Protein AF-U3TQ97-F1 (afdb_monomer)

Foldseek 3Di:
DDPDPVNVVLVVLVVVLVVVQVVCVVVVHHRDPVSVVVSVVVVVVVCVVPPPPDDDPVNVCVLCCVPDPSVVDDDDDPPDDDDDDDDDDDDDDDDDDDDDDDDDDDDDDDDDDDDDDDDDDDDDPDPPDDDDDPVVLVVLLVVLVVVLVVLVVVVVVVVPDDCVVCVVVVVVSVVSNVVSVVSNVVSVVVPDDDCVVVVVCVVVVVVVVCVVVVHDDD

Solvent-accessible surface area (backbone atoms only — not comparable to full-atom values): 14376 Å² total; per-residue (Å²): 112,79,86,44,73,65,57,55,51,51,53,53,50,45,51,52,52,53,50,51,38,52,50,27,54,73,69,77,41,84,57,62,62,66,63,53,52,52,47,52,50,54,52,49,52,48,52,66,72,53,70,72,86,83,76,51,72,64,62,53,45,70,67,43,55,83,83,42,64,73,90,76,66,81,75,85,70,93,76,79,81,90,83,83,86,76,88,77,91,84,90,80,85,87,81,85,89,84,89,84,88,84,90,85,82,89,85,85,87,92,84,81,86,92,89,88,89,83,86,83,86,89,86,70,91,76,80,79,81,83,90,74,64,68,71,60,56,56,52,51,51,52,54,49,50,53,47,54,53,51,49,52,52,52,49,57,60,52,70,76,51,61,64,85,86,39,48,68,58,54,52,53,50,54,50,50,51,50,54,51,51,53,48,48,53,53,53,54,58,70,69,62,74,65,67,63,70,66,54,69,50,48,72,55,54,52,50,52,51,26,56,76,50,74,46,86,83,131

pLDDT: mean 70.23, std 19.96, range [31.09, 93.62]

Nearest PDB structures (foldseek):
  8c5v-assembly1_A  TM=7.893E-01  e=1.507E-08  Escherichia coli
  6dma-assembly3_F  TM=8.337E-01  e=9.766E+00  synthetic construct

Secondary structure (DSSP, 8-state):
----HHHHHHHHHHHHHHHHHHHHHHTTPPP-HHHHHHHHHHHHHHHHH---TT--HHHHHHHHTTTS-GGG-----S-------------------------------------------------------HHHHHHHHHHHHHHHHHHHHHHHHHTTS-TTT-HHHHHHHHHHHHHHHHHHHHHHHHT---HHHHHTTHHHHHHHHHHHTTPPP-

Radius of gyration: 28.38 Å; Cα contacts (8 Å, |Δi|>4): 48; chains: 1; bounding box: 65×56×73 Å

Mean predicted aligned error: 21.47 Å

Structure (mmCIF, N/CA/C/O backbone):
data_AF-U3TQ97-F1
#
_entry.id   AF-U3TQ97-F1
#
loop_
_atom_site.group_PDB
_atom_site.id
_atom_site.type_symbol
_atom_site.label_atom_id
_atom_site.label_alt_id
_atom_site.label_comp_id
_atom_site.label_asym_id
_atom_site.label_entity_id
_atom_site.label_seq_id
_atom_site.pdbx_PDB_ins_code
_atom_site.Cartn_x
_atom_site.Cartn_y
_atom_site.Cartn_z
_atom_site.occupancy
_atom_site.B_iso_or_equiv
_atom_site.auth_seq_id
_atom_site.auth_comp_id
_atom_site.auth_asym_id
_atom_site.auth_atom_id
_atom_site.pdbx_PDB_model_num
ATOM 1 N N . MET A 1 1 ? -10.454 2.169 42.111 1.00 46.28 1 MET A N 1
ATOM 2 C CA . MET A 1 1 ? -9.245 3.023 42.186 1.00 46.28 1 MET A CA 1
ATOM 3 C C . MET A 1 1 ? -9.513 4.344 41.489 1.00 46.28 1 MET A C 1
ATOM 5 O O . MET A 1 1 ? -10.142 4.358 40.433 1.00 46.28 1 MET A O 1
ATOM 9 N N . GLN A 1 2 ? -9.121 5.466 42.093 1.00 40.28 2 GLN A N 1
ATOM 10 C CA . GLN A 1 2 ? -9.373 6.768 41.494 1.00 40.28 2 GLN A CA 1
ATOM 11 C C . GLN A 1 2 ? -8.322 7.044 40.396 1.00 40.28 2 GLN A C 1
ATOM 13 O O . GLN A 1 2 ? -7.188 7.286 40.762 1.00 40.28 2 GLN A O 1
ATOM 18 N N . LEU A 1 3 ? -8.681 7.038 39.090 1.00 54.44 3 LEU A N 1
ATOM 19 C CA . LEU A 1 3 ? -8.000 7.844 38.046 1.00 54.44 3 LEU A CA 1
ATOM 20 C C . LEU A 1 3 ? -7.582 9.171 38.690 1.00 54.44 3 LEU A C 1
ATOM 22 O O . LEU A 1 3 ? -8.466 9.986 38.987 1.00 54.44 3 LEU A O 1
ATOM 26 N N . SER A 1 4 ? -6.299 9.310 38.992 1.00 70.12 4 SER A N 1
ATOM 27 C CA . SER A 1 4 ? -5.718 10.548 39.476 1.00 70.12 4 SER A CA 1
ATOM 28 C C . SER A 1 4 ? -5.637 11.511 38.300 1.00 70.12 4 SER A C 1
ATOM 30 O O . SER A 1 4 ? -5.563 11.103 37.136 1.00 70.12 4 SER A O 1
ATOM 32 N N . THR A 1 5 ? -5.685 12.804 38.597 1.00 72.94 5 THR A N 1
ATOM 33 C CA . THR A 1 5 ? -5.458 13.866 37.610 1.00 72.94 5 THR A CA 1
ATOM 34 C C . THR A 1 5 ? -4.145 13.635 36.852 1.00 72.94 5 THR A C 1
ATOM 36 O O . THR A 1 5 ? -4.071 13.906 35.659 1.00 72.94 5 THR A O 1
ATOM 39 N N . ASP A 1 6 ? -3.163 13.026 37.515 1.00 73.12 6 ASP A N 1
ATOM 40 C CA . ASP A 1 6 ? -1.852 12.684 36.963 1.00 73.12 6 ASP A CA 1
ATOM 41 C C . ASP A 1 6 ? -1.941 11.658 35.825 1.00 73.12 6 ASP A C 1
ATOM 43 O O . ASP A 1 6 ? -1.310 11.840 34.790 1.00 73.12 6 ASP A O 1
ATOM 47 N N . ILE A 1 7 ? -2.799 10.637 35.952 1.00 75.19 7 ILE A N 1
ATOM 48 C CA . ILE A 1 7 ? -3.021 9.641 34.889 1.00 75.19 7 ILE A CA 1
ATOM 49 C C . ILE A 1 7 ? -3.658 10.298 33.662 1.00 75.19 7 ILE A C 1
ATOM 51 O O . ILE A 1 7 ? -3.259 10.034 32.532 1.00 75.19 7 ILE A O 1
ATOM 55 N N . ILE A 1 8 ? -4.652 11.165 33.874 1.00 77.56 8 ILE A N 1
ATOM 56 C CA . ILE A 1 8 ? -5.347 11.855 32.778 1.00 77.56 8 ILE A CA 1
ATOM 57 C C . ILE A 1 8 ? -4.384 12.793 32.049 1.00 77.56 8 ILE A C 1
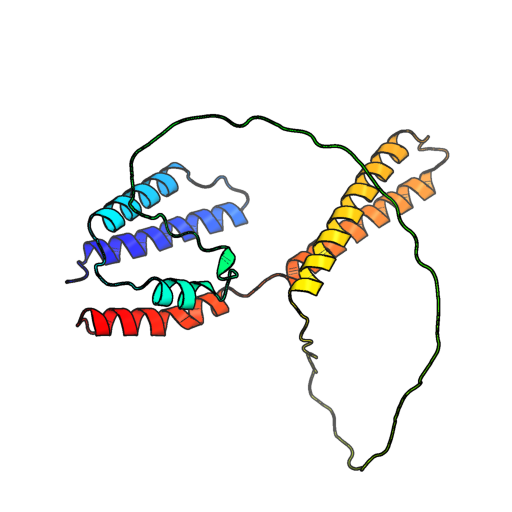ATOM 59 O O . ILE A 1 8 ? -4.347 12.784 30.821 1.00 77.56 8 ILE A O 1
ATOM 63 N N . ASN A 1 9 ? -3.589 13.562 32.795 1.00 78.69 9 ASN A N 1
ATOM 64 C CA . ASN A 1 9 ? -2.582 14.447 32.221 1.00 78.69 9 ASN A CA 1
ATOM 65 C C . ASN A 1 9 ? -1.542 13.657 31.423 1.00 78.69 9 ASN A C 1
ATOM 67 O O . ASN A 1 9 ? -1.273 14.021 30.284 1.00 78.69 9 ASN A O 1
ATOM 71 N N . LEU A 1 10 ? -1.061 12.528 31.953 1.00 83.12 10 LEU A N 1
ATOM 72 C CA . LEU A 1 10 ? -0.095 11.682 31.255 1.00 83.12 10 LEU A CA 1
ATOM 73 C C . LEU A 1 10 ? -0.663 11.089 29.954 1.00 83.12 10 LEU A C 1
ATOM 75 O O . LEU A 1 10 ? 0.031 11.031 28.941 1.00 83.12 10 LEU A O 1
ATOM 79 N N . PHE A 1 11 ? -1.938 10.686 29.933 1.00 81.69 11 PHE A N 1
ATOM 80 C CA . PHE A 1 11 ? -2.594 10.213 28.706 1.00 81.69 11 PHE A CA 1
ATOM 81 C C . PHE A 1 11 ? -2.791 11.323 27.668 1.00 81.69 11 PHE A C 1
ATOM 83 O O . PHE A 1 11 ? -2.638 11.077 26.470 1.00 81.69 11 PHE A O 1
ATOM 90 N N . LEU A 1 12 ? -3.141 12.536 28.104 1.00 83.88 12 LEU A N 1
ATOM 91 C CA . LEU A 1 12 ? -3.282 13.682 27.205 1.00 83.88 12 LEU A CA 1
ATOM 92 C C . LEU A 1 12 ? -1.930 14.090 26.615 1.00 83.88 12 LEU A C 1
ATOM 94 O O . LEU A 1 12 ? -1.841 14.278 25.405 1.00 83.88 12 LEU A O 1
ATOM 98 N N . GLU A 1 13 ? -0.888 14.109 27.441 1.00 83.75 13 GLU A N 1
ATOM 99 C CA . GLU A 1 13 ? 0.492 14.364 27.033 1.00 83.75 13 GLU A CA 1
ATOM 100 C C . GLU A 1 13 ? 1.003 13.281 26.074 1.00 83.75 13 GLU A C 1
ATOM 102 O O . GLU A 1 13 ? 1.583 13.591 25.038 1.00 83.75 13 GLU A O 1
ATOM 107 N N . THR A 1 14 ? 0.676 12.009 26.328 1.00 84.44 14 THR A N 1
ATOM 108 C CA . THR A 1 14 ? 0.978 10.907 25.400 1.00 84.44 14 THR A CA 1
ATOM 109 C C . THR A 1 14 ? 0.349 11.131 24.032 1.00 84.44 14 THR A C 1
ATOM 111 O O . THR A 1 14 ? 0.999 10.944 23.003 1.00 84.44 14 THR A O 1
ATOM 114 N N . LYS A 1 15 ? -0.929 11.519 24.011 1.00 85.38 15 LYS A N 1
ATOM 115 C CA . LYS A 1 15 ? -1.670 11.783 22.778 1.00 85.38 15 LYS A CA 1
ATOM 116 C C . LYS A 1 15 ? -1.063 12.970 22.025 1.00 85.38 15 LYS A C 1
ATOM 118 O O . LYS A 1 15 ? -0.894 12.869 20.816 1.00 85.38 15 LYS A O 1
ATOM 123 N N . ASP A 1 16 ? -0.709 14.046 22.724 1.00 84.94 16 ASP A N 1
ATOM 124 C CA . ASP A 1 16 ? -0.099 15.232 22.115 1.00 84.94 16 ASP A CA 1
ATOM 125 C C . ASP A 1 16 ? 1.290 14.910 21.528 1.00 84.94 16 ASP A C 1
ATOM 127 O O . ASP A 1 16 ? 1.538 15.217 20.363 1.00 84.94 16 ASP A O 1
ATOM 131 N N . ILE A 1 17 ? 2.143 14.181 22.261 1.00 84.62 17 ILE A N 1
ATOM 132 C CA . ILE A 1 17 ? 3.467 13.749 21.778 1.00 84.62 17 ILE A CA 1
ATOM 133 C C . ILE A 1 17 ? 3.331 12.837 20.555 1.00 84.62 17 ILE A C 1
ATOM 135 O O . ILE A 1 17 ? 3.995 13.059 19.546 1.00 84.62 17 ILE A O 1
ATOM 139 N N . MET A 1 18 ? 2.462 11.822 20.601 1.00 82.69 18 MET A N 1
ATOM 140 C CA . MET A 1 18 ? 2.259 10.902 19.472 1.00 82.69 18 MET A CA 1
ATOM 141 C C . MET A 1 18 ? 1.706 11.611 18.236 1.00 82.69 18 MET A C 1
ATOM 143 O O . MET A 1 18 ? 2.052 11.252 17.110 1.00 82.69 18 MET A O 1
ATOM 147 N N . GLN A 1 19 ? 0.864 12.624 18.435 1.00 83.00 19 GLN A N 1
ATOM 148 C CA . GLN A 1 19 ? 0.324 13.432 17.352 1.00 83.00 19 GLN A CA 1
ATOM 149 C C . GLN A 1 19 ? 1.409 14.307 16.709 1.00 83.00 19 GLN A C 1
ATOM 151 O O . GLN A 1 19 ? 1.493 14.354 15.485 1.00 83.00 19 GLN A O 1
ATOM 156 N N . GLU A 1 20 ? 2.300 14.891 17.510 1.00 83.94 20 GLU A N 1
ATOM 157 C CA . GLU A 1 20 ? 3.465 15.637 17.025 1.00 83.94 20 GLU A CA 1
ATOM 158 C C . GLU A 1 20 ? 4.457 14.739 16.260 1.00 83.94 20 GLU A C 1
ATOM 160 O O . GLU A 1 20 ? 4.908 15.109 15.177 1.00 83.94 20 GLU A O 1
ATOM 165 N N . GLN A 1 21 ? 4.732 13.521 16.751 1.00 80.50 21 GLN A N 1
ATOM 166 C CA . GLN A 1 21 ? 5.568 12.544 16.033 1.00 80.50 21 GLN A CA 1
ATOM 167 C C . GLN A 1 21 ? 4.963 12.152 14.679 1.00 80.50 21 GLN A C 1
ATOM 169 O O . GLN A 1 21 ? 5.667 12.021 13.677 1.00 80.50 21 GLN A O 1
ATOM 174 N N . LEU A 1 22 ? 3.644 11.959 14.643 1.00 80.44 22 LEU A N 1
ATOM 175 C CA . LEU A 1 22 ? 2.922 11.574 13.437 1.00 80.44 22 LEU A CA 1
ATOM 176 C C . LEU A 1 22 ? 2.878 12.717 12.415 1.00 80.44 22 LEU A C 1
ATOM 178 O O . LEU A 1 22 ? 2.979 12.467 11.213 1.00 80.44 22 LEU A O 1
ATOM 182 N N . ASP A 1 23 ? 2.765 13.961 12.871 1.00 84.00 23 ASP A N 1
ATOM 183 C CA . ASP A 1 23 ? 2.823 15.126 11.994 1.00 84.00 23 ASP A CA 1
ATOM 184 C C . ASP A 1 23 ? 4.246 15.380 11.473 1.00 84.00 23 ASP A C 1
ATOM 186 O O . ASP A 1 23 ? 4.387 15.635 10.278 1.00 84.00 23 ASP A O 1
ATOM 190 N N . ALA A 1 24 ? 5.290 15.176 12.287 1.00 80.94 24 ALA A N 1
ATOM 191 C CA . ALA A 1 24 ? 6.688 15.197 11.837 1.00 80.94 24 ALA A CA 1
ATOM 192 C C . ALA A 1 24 ? 6.960 14.149 10.742 1.00 80.94 24 ALA A C 1
ATOM 194 O O . ALA A 1 24 ? 7.598 14.442 9.729 1.00 80.94 24 ALA A O 1
ATOM 195 N N . TYR A 1 25 ? 6.396 12.946 10.891 1.00 77.62 25 TYR A N 1
ATOM 196 C CA . TYR A 1 25 ? 6.504 11.893 9.882 1.00 77.62 25 TYR A CA 1
ATOM 197 C C . TYR A 1 25 ? 5.827 12.285 8.558 1.00 77.62 25 TYR A C 1
ATOM 199 O O . TYR A 1 25 ? 6.373 12.045 7.481 1.00 77.62 25 TYR A O 1
ATOM 207 N N . LYS A 1 26 ? 4.659 12.943 8.617 1.00 80.31 26 LYS A N 1
ATOM 208 C CA . LYS A 1 26 ? 3.963 13.455 7.421 1.00 80.31 26 LYS A CA 1
ATOM 209 C C . LYS A 1 26 ? 4.730 14.575 6.718 1.00 80.31 26 LYS A C 1
ATOM 211 O O . LYS A 1 26 ? 4.621 14.698 5.501 1.00 80.31 26 LYS A O 1
ATOM 216 N N . THR A 1 27 ? 5.473 15.398 7.455 1.00 85.38 27 THR A N 1
ATOM 217 C CA . THR A 1 27 ? 6.276 16.503 6.906 1.00 85.38 27 THR A CA 1
ATOM 218 C C . THR A 1 27 ? 7.721 16.115 6.579 1.00 85.38 27 THR A C 1
ATOM 220 O O . THR A 1 27 ? 8.519 16.997 6.263 1.00 85.38 27 THR A O 1
ATOM 223 N N . ALA A 1 28 ? 8.056 14.816 6.586 1.00 78.75 28 ALA A N 1
ATOM 224 C CA . ALA A 1 28 ? 9.398 14.282 6.319 1.00 78.75 28 ALA A CA 1
ATOM 225 C C . ALA A 1 28 ? 10.494 14.838 7.255 1.00 78.75 28 ALA A C 1
ATOM 227 O O . ALA A 1 28 ? 11.660 14.946 6.874 1.00 78.75 28 ALA A O 1
ATOM 228 N N . GLN A 1 29 ? 10.111 15.188 8.482 1.00 78.31 29 GLN A N 1
ATOM 229 C CA . GLN A 1 29 ? 10.998 15.647 9.543 1.00 78.31 29 GLN A CA 1
ATOM 230 C C . GLN A 1 29 ? 11.312 14.485 10.498 1.00 78.31 29 GLN A C 1
ATOM 232 O O . GLN A 1 29 ? 10.488 13.589 10.687 1.00 78.31 29 GLN A O 1
ATOM 237 N N . GLU A 1 30 ? 12.511 14.465 11.089 1.00 72.62 30 GLU A N 1
ATOM 238 C CA . GLU A 1 30 ? 12.884 13.390 12.013 1.00 72.62 30 GLU A CA 1
ATOM 239 C C . GLU A 1 30 ? 12.046 13.461 13.305 1.00 72.62 30 GLU A C 1
ATOM 241 O O . GLU A 1 30 ? 11.983 14.524 13.933 1.00 72.62 30 GLU A O 1
ATOM 246 N N . PRO A 1 31 ? 11.397 12.354 13.711 1.00 73.38 31 PRO A N 1
ATOM 247 C CA . PRO A 1 31 ? 10.658 12.287 14.963 1.00 73.38 31 PRO A CA 1
ATOM 248 C C . PRO A 1 31 ? 11.592 12.486 16.165 1.00 73.38 31 PRO A C 1
ATOM 250 O O . PRO A 1 31 ? 12.724 11.998 16.190 1.00 73.38 31 PRO A O 1
ATOM 253 N N . ASN A 1 32 ? 11.106 13.183 17.191 1.00 80.81 32 ASN A N 1
ATOM 254 C CA . ASN A 1 32 ? 11.845 13.401 18.428 1.00 80.81 32 ASN A CA 1
ATOM 255 C C . ASN A 1 32 ? 11.907 12.105 19.258 1.00 80.81 32 ASN A C 1
ATOM 257 O O . ASN A 1 32 ? 10.994 11.775 20.023 1.00 80.81 32 ASN A O 1
ATOM 261 N N . ALA A 1 33 ? 13.019 11.383 19.114 1.00 77.31 33 ALA A N 1
ATOM 262 C CA . ALA A 1 33 ? 13.278 10.136 19.822 1.00 77.31 33 ALA A CA 1
ATOM 263 C C . ALA A 1 33 ? 13.303 10.302 21.353 1.00 77.31 33 ALA A C 1
ATOM 265 O O . ALA A 1 33 ? 12.928 9.373 22.066 1.00 77.31 33 ALA A O 1
ATOM 266 N N . GLU A 1 34 ? 13.709 11.457 21.885 1.00 81.50 34 GLU A N 1
ATOM 267 C CA . GLU A 1 34 ? 13.757 11.682 23.336 1.00 81.50 34 GLU A CA 1
ATOM 268 C C . GLU A 1 34 ? 12.348 11.750 23.934 1.00 81.50 34 GLU A C 1
ATOM 270 O O . GLU A 1 34 ? 12.062 11.065 24.917 1.00 81.50 34 GLU A O 1
ATOM 275 N N . SER A 1 35 ? 11.434 12.483 23.290 1.00 77.88 35 SER A N 1
ATOM 276 C CA . SER A 1 35 ? 10.024 12.566 23.703 1.00 77.88 35 SER A CA 1
ATOM 277 C C . SER A 1 35 ? 9.317 11.209 23.625 1.00 77.88 35 SER A C 1
ATOM 279 O O . SER A 1 35 ? 8.528 10.866 24.507 1.00 77.88 35 SER A O 1
ATOM 281 N N . PHE A 1 36 ? 9.626 10.406 22.601 1.00 75.69 36 PHE A N 1
ATOM 282 C CA . PHE A 1 36 ? 9.096 9.048 22.458 1.00 75.69 36 PHE A CA 1
ATOM 283 C C . PHE A 1 36 ? 9.602 8.096 23.554 1.00 75.69 36 PHE A C 1
ATOM 285 O O . PHE A 1 36 ? 8.823 7.334 24.127 1.00 75.69 36 PHE A O 1
ATOM 292 N N . ASN A 1 37 ? 10.897 8.135 23.876 1.00 82.25 37 ASN A N 1
ATOM 293 C CA . ASN A 1 37 ? 11.450 7.295 24.939 1.00 82.25 37 ASN A CA 1
ATOM 294 C C . ASN A 1 37 ? 10.899 7.693 26.314 1.00 82.25 37 ASN A C 1
ATOM 296 O O . ASN A 1 37 ? 10.493 6.816 27.077 1.00 82.25 37 ASN A O 1
ATOM 300 N N . TYR A 1 38 ? 10.802 8.997 26.589 1.00 84.06 38 TYR A N 1
ATOM 301 C CA . TYR A 1 38 ? 10.215 9.523 27.822 1.00 84.06 38 TYR A CA 1
ATOM 302 C C . TYR A 1 38 ? 8.787 9.013 28.036 1.00 84.06 38 TYR A C 1
ATOM 304 O O . TYR A 1 38 ? 8.467 8.479 29.100 1.00 84.06 38 TYR A O 1
ATOM 312 N N . ILE A 1 39 ? 7.934 9.111 27.009 1.00 82.94 39 ILE A N 1
ATOM 313 C CA . ILE A 1 39 ? 6.541 8.689 27.148 1.00 82.94 39 ILE A CA 1
ATOM 314 C C . ILE A 1 39 ? 6.407 7.171 27.279 1.00 82.94 39 ILE A C 1
ATOM 316 O O . ILE A 1 39 ? 5.580 6.691 28.050 1.00 82.94 39 ILE A O 1
ATOM 320 N N . CYS A 1 40 ? 7.257 6.396 26.597 1.00 76.88 40 CYS A N 1
ATOM 321 C CA . CYS A 1 40 ? 7.282 4.942 26.747 1.00 76.88 40 CYS A CA 1
ATOM 322 C C . CYS A 1 40 ? 7.683 4.521 28.164 1.00 76.88 40 CYS A C 1
ATOM 324 O O . CYS A 1 40 ? 7.100 3.590 28.717 1.00 76.88 40 CYS A O 1
ATOM 326 N N . GLU A 1 41 ? 8.656 5.203 28.766 1.00 82.44 41 GLU A N 1
ATOM 327 C CA . GLU A 1 41 ? 9.087 4.924 30.133 1.00 82.44 41 GLU A CA 1
ATOM 328 C C . GLU A 1 41 ? 8.013 5.313 31.157 1.00 82.44 41 GLU A C 1
ATOM 330 O O . GLU A 1 41 ? 7.694 4.513 32.038 1.00 82.44 41 GLU A O 1
ATOM 335 N N . ALA A 1 42 ? 7.378 6.476 30.990 1.00 80.00 42 ALA A N 1
ATOM 336 C CA . ALA A 1 42 ? 6.295 6.934 31.858 1.00 80.00 42 ALA A CA 1
ATOM 337 C C . ALA A 1 42 ? 5.054 6.023 31.781 1.00 80.00 42 ALA A C 1
ATOM 339 O O . ALA A 1 42 ? 4.485 5.648 32.808 1.00 80.00 42 ALA A O 1
ATOM 340 N N . LEU A 1 43 ? 4.667 5.585 30.577 1.00 77.06 43 LEU A N 1
ATOM 341 C CA . LEU A 1 43 ? 3.584 4.612 30.387 1.00 77.06 43 LEU A CA 1
ATOM 342 C C . LEU A 1 43 ? 3.933 3.242 30.976 1.00 77.06 43 LEU A C 1
ATOM 344 O O . LEU A 1 43 ? 3.064 2.576 31.538 1.00 77.06 43 LEU A O 1
ATOM 348 N N . ARG A 1 44 ? 5.198 2.818 30.881 1.00 77.62 44 ARG A N 1
ATOM 349 C CA . ARG A 1 44 ? 5.672 1.560 31.470 1.00 77.62 44 ARG A CA 1
ATOM 350 C C . ARG A 1 44 ? 5.659 1.607 32.996 1.00 77.62 44 ARG A C 1
ATOM 352 O O . ARG A 1 44 ? 5.254 0.628 33.615 1.00 77.62 44 ARG A O 1
ATOM 359 N N . GLN A 1 45 ? 6.067 2.721 33.600 1.00 76.81 45 GLN A N 1
ATOM 360 C CA . GLN A 1 45 ? 5.969 2.924 35.048 1.00 76.81 45 GLN A CA 1
ATOM 361 C C . GLN A 1 45 ? 4.511 2.899 35.508 1.00 76.81 45 GLN A C 1
ATOM 363 O O . GLN A 1 45 ? 4.188 2.190 36.459 1.00 76.81 45 GLN A O 1
ATOM 368 N N . LEU A 1 46 ? 3.614 3.561 34.771 1.00 72.62 46 LEU A N 1
ATOM 369 C CA . LEU A 1 46 ? 2.189 3.517 35.080 1.00 72.62 46 LEU A CA 1
ATOM 370 C C . LEU A 1 46 ? 1.608 2.103 34.931 1.00 72.62 46 LEU A C 1
ATOM 372 O O . LEU A 1 46 ? 0.785 1.702 35.745 1.00 72.62 46 LEU A O 1
ATOM 376 N N . ALA A 1 47 ? 2.041 1.328 33.935 1.00 65.94 47 ALA A N 1
ATOM 377 C CA . ALA A 1 47 ? 1.622 -0.064 33.767 1.00 65.94 47 ALA A CA 1
ATOM 378 C C . ALA A 1 47 ? 2.115 -0.980 34.903 1.00 65.94 47 ALA A C 1
ATOM 380 O O . ALA A 1 47 ? 1.436 -1.943 35.251 1.00 65.94 47 ALA A O 1
ATOM 381 N N . LEU A 1 48 ? 3.277 -0.681 35.493 1.00 67.94 48 LEU A N 1
ATOM 382 C CA . LEU A 1 48 ? 3.811 -1.407 36.648 1.00 67.94 48 LEU A CA 1
ATOM 383 C C . LEU A 1 48 ? 3.078 -1.041 37.948 1.00 67.94 48 LEU A C 1
ATOM 385 O O . LEU A 1 48 ? 2.819 -1.922 38.762 1.00 67.94 48 LEU A O 1
ATOM 389 N N . GLU A 1 49 ? 2.711 0.231 38.138 1.00 65.31 49 GLU A N 1
ATOM 390 C CA . GLU A 1 49 ? 1.923 0.686 39.296 1.00 65.31 49 GLU A CA 1
ATOM 391 C C . GLU A 1 49 ? 0.444 0.290 39.204 1.00 65.31 49 GLU A C 1
ATOM 393 O O . GLU A 1 49 ? -0.194 -0.032 40.208 1.00 65.31 49 GLU A O 1
ATOM 398 N N . ALA A 1 50 ? -0.114 0.294 37.995 1.00 59.56 50 ALA A N 1
ATOM 399 C CA . ALA A 1 50 ? -1.469 -0.139 37.709 1.00 59.56 50 ALA A CA 1
ATOM 400 C C . ALA A 1 50 ? -1.477 -1.632 37.371 1.00 59.56 50 ALA A C 1
ATOM 402 O O . ALA A 1 50 ? -1.794 -2.026 36.250 1.00 59.56 50 ALA A O 1
ATOM 403 N N . THR A 1 51 ? -1.160 -2.488 38.345 1.00 49.16 51 THR A N 1
ATOM 404 C CA . THR A 1 51 ? -1.490 -3.911 38.222 1.00 49.16 51 THR A CA 1
ATOM 405 C C . THR A 1 51 ? -3.017 -4.028 38.176 1.00 49.16 51 THR A C 1
ATOM 407 O O . THR A 1 51 ? -3.705 -3.871 39.186 1.00 49.16 51 THR A O 1
ATOM 410 N N . ILE A 1 52 ? -3.578 -4.198 36.976 1.00 56.16 52 ILE A N 1
ATOM 411 C CA . ILE A 1 52 ? -5.015 -4.411 36.800 1.00 56.16 52 ILE A CA 1
ATOM 412 C C . ILE A 1 52 ? -5.298 -5.879 37.115 1.00 56.16 52 ILE A C 1
ATOM 414 O O . ILE A 1 52 ? -5.285 -6.731 36.228 1.00 56.16 52 ILE A O 1
ATOM 418 N N . ASP A 1 53 ? -5.578 -6.178 38.380 1.00 49.34 53 ASP A N 1
ATOM 419 C CA . ASP A 1 53 ? -6.133 -7.475 38.750 1.00 49.34 53 ASP A CA 1
ATOM 420 C C . ASP A 1 53 ? -7.525 -7.629 38.111 1.00 49.34 53 ASP A C 1
ATOM 422 O O . ASP A 1 53 ? -8.452 -6.867 38.402 1.00 49.34 53 ASP A O 1
ATOM 426 N N . GLY A 1 54 ? -7.679 -8.624 37.229 1.00 52.75 54 GLY A N 1
ATOM 427 C CA . GLY A 1 54 ? -8.989 -9.065 36.737 1.00 52.75 54 GLY A CA 1
ATOM 428 C C . GLY A 1 54 ? -9.327 -8.784 35.270 1.00 52.75 54 GLY A C 1
ATOM 429 O O . GLY A 1 54 ? -10.508 -8.835 34.922 1.00 52.75 54 GLY A O 1
ATOM 430 N N . VAL A 1 55 ? -8.351 -8.518 34.395 1.00 58.19 55 VAL A N 1
ATOM 431 C CA . VAL A 1 55 ? -8.596 -8.592 32.942 1.00 58.19 55 VAL A CA 1
ATOM 432 C C . VAL A 1 55 ? -8.369 -10.029 32.478 1.00 58.19 55 VAL A C 1
ATOM 434 O O . VAL A 1 55 ? -7.245 -10.527 32.490 1.00 58.19 55 VAL A O 1
ATOM 437 N N . GLY A 1 56 ? -9.450 -10.717 32.106 1.00 65.69 56 GLY A N 1
ATOM 438 C CA . GLY A 1 56 ? -9.372 -12.084 31.599 1.00 65.69 56 GLY A CA 1
ATOM 439 C C . GLY A 1 56 ? -8.690 -12.139 30.231 1.00 65.69 56 GLY A C 1
ATOM 440 O O . GLY A 1 56 ? -8.838 -11.228 29.417 1.00 65.69 56 GLY A O 1
ATOM 441 N N . LYS A 1 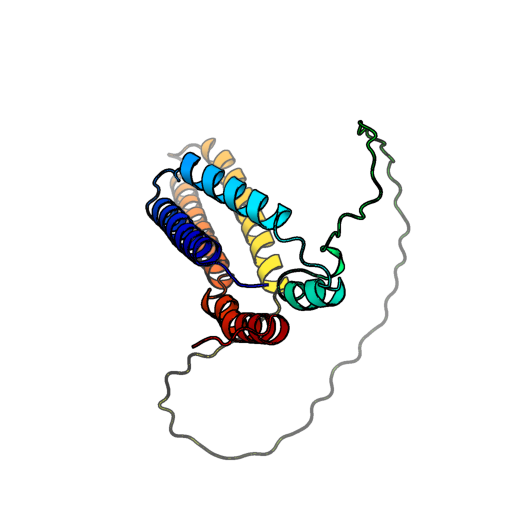57 ? -7.985 -13.241 29.953 1.00 62.16 57 LYS A N 1
ATOM 442 C CA . LYS A 1 57 ? -7.403 -13.535 28.632 1.00 62.16 57 LYS A CA 1
ATOM 443 C C . LYS A 1 57 ? -8.442 -13.359 27.514 1.00 62.16 57 LYS A C 1
ATOM 445 O O . LYS A 1 57 ? -8.141 -12.761 26.487 1.00 62.16 57 LYS A O 1
ATOM 450 N N . ASP A 1 58 ? -9.678 -13.780 27.773 1.00 60.28 58 ASP A N 1
ATOM 451 C CA . ASP A 1 58 ? -10.805 -13.681 26.842 1.00 60.28 58 ASP A CA 1
ATOM 452 C C . ASP A 1 58 ? -11.249 -12.237 26.570 1.00 60.28 58 ASP A C 1
ATOM 454 O O . ASP A 1 58 ? -11.611 -11.914 25.441 1.00 60.28 58 ASP A O 1
ATOM 458 N N . ASP A 1 59 ? -11.161 -11.340 27.559 1.00 66.19 59 ASP A N 1
ATOM 459 C CA . ASP A 1 59 ? -11.469 -9.915 27.369 1.00 66.19 59 ASP A CA 1
ATOM 460 C C . ASP A 1 59 ? -10.425 -9.256 26.449 1.00 66.19 59 ASP A C 1
ATOM 462 O O . ASP A 1 59 ? -10.758 -8.406 25.625 1.00 66.19 59 ASP A O 1
ATOM 466 N N . ILE A 1 60 ? -9.160 -9.675 26.555 1.00 64.62 60 ILE A N 1
ATOM 467 C CA . ILE A 1 60 ? -8.054 -9.173 25.727 1.00 64.62 60 ILE A CA 1
ATOM 468 C C . ILE A 1 60 ? -8.162 -9.722 24.300 1.00 64.62 60 ILE A C 1
ATOM 470 O O . ILE A 1 60 ? -8.052 -8.964 23.335 1.00 64.62 60 ILE A O 1
ATOM 474 N N . VAL A 1 61 ? -8.448 -11.018 24.156 1.00 63.81 61 VAL A N 1
ATOM 475 C CA . VAL A 1 61 ? -8.673 -11.670 22.858 1.00 63.81 61 VAL A CA 1
ATOM 476 C C . VAL A 1 61 ? -9.888 -11.060 22.151 1.00 63.81 61 VAL A C 1
ATOM 478 O O . VAL A 1 61 ? -9.772 -10.639 21.004 1.00 63.81 61 VAL A O 1
ATOM 481 N N . ALA A 1 62 ? -11.020 -10.873 22.836 1.00 65.12 62 ALA A N 1
ATOM 482 C CA . ALA A 1 62 ? -12.226 -10.282 22.248 1.00 65.12 62 ALA A CA 1
ATOM 483 C C . ALA A 1 62 ? -12.018 -8.853 21.711 1.00 65.12 62 ALA A C 1
ATOM 485 O O . ALA A 1 62 ? -12.680 -8.440 20.755 1.00 65.12 62 ALA A O 1
ATOM 486 N N . VAL A 1 63 ? -11.096 -8.094 22.308 1.00 63.34 63 VAL A N 1
ATOM 487 C CA . VAL A 1 63 ? -10.732 -6.746 21.851 1.00 63.34 63 VAL A CA 1
ATOM 488 C C . VAL A 1 63 ? -9.750 -6.795 20.672 1.00 63.34 63 VAL A C 1
ATOM 490 O O . VAL A 1 63 ? -9.856 -5.970 19.762 1.00 63.34 63 VAL A O 1
ATOM 493 N N . LEU A 1 64 ? -8.827 -7.762 20.654 1.00 59.88 64 LEU A N 1
ATOM 494 C CA . LEU A 1 64 ? -7.736 -7.857 19.673 1.00 59.88 64 LEU A CA 1
ATOM 495 C C . LEU A 1 64 ? -8.065 -8.694 18.421 1.00 59.88 64 LEU A C 1
ATOM 497 O O . LEU A 1 64 ? -7.471 -8.447 17.370 1.00 59.88 64 LEU A O 1
ATOM 501 N N . CYS A 1 65 ? -9.068 -9.580 18.471 1.00 58.75 65 CYS A N 1
ATOM 502 C CA . CYS A 1 65 ? -9.523 -10.421 17.347 1.00 58.75 65 CYS A CA 1
ATOM 503 C C . CYS A 1 65 ? -10.061 -9.654 16.126 1.00 58.75 65 CYS A C 1
ATOM 505 O O . CYS A 1 65 ? -10.443 -10.251 15.124 1.00 58.75 65 CYS A O 1
ATOM 507 N N . PHE A 1 66 ? -10.142 -8.327 16.200 1.00 46.59 66 PHE A N 1
ATOM 508 C CA . PHE A 1 66 ? -10.518 -7.487 15.066 1.00 46.59 66 PHE A CA 1
ATOM 509 C C . PHE A 1 66 ? -9.325 -7.089 14.182 1.00 46.59 66 PHE A C 1
ATOM 511 O O . PHE A 1 66 ? -9.528 -6.684 13.041 1.00 46.59 66 PHE A O 1
ATOM 518 N N . VAL A 1 67 ? -8.098 -7.171 14.705 1.00 53.88 67 VAL A N 1
ATOM 519 C CA . VAL A 1 67 ? -6.871 -6.729 14.016 1.00 53.88 67 VAL A CA 1
ATOM 520 C C . VAL A 1 67 ? -5.926 -7.902 13.756 1.00 53.88 67 VAL A C 1
ATOM 522 O O . VAL A 1 67 ? -5.119 -7.840 12.833 1.00 53.88 67 VAL A O 1
ATOM 525 N N . ILE A 1 68 ? -6.030 -8.969 14.552 1.00 58.91 68 ILE A N 1
ATOM 526 C CA . ILE A 1 68 ? -5.107 -10.100 14.537 1.00 58.91 68 ILE A CA 1
ATOM 527 C C . ILE A 1 68 ? -5.883 -11.395 14.834 1.00 58.91 68 ILE A C 1
ATOM 529 O O . ILE A 1 68 ? -6.778 -11.382 15.679 1.00 58.91 68 ILE A O 1
ATOM 533 N N . ASP A 1 69 ? -5.554 -12.508 14.169 1.00 64.69 69 ASP A N 1
ATOM 534 C CA . ASP A 1 69 ? -6.099 -13.827 14.521 1.00 64.69 69 ASP A CA 1
ATOM 535 C C . ASP A 1 69 ? -5.701 -14.229 15.950 1.00 64.69 69 ASP A C 1
ATOM 537 O O . ASP A 1 69 ? -4.589 -13.947 16.403 1.00 64.69 69 ASP A O 1
ATOM 541 N N . GLU A 1 70 ? -6.581 -14.956 16.646 1.00 58.28 70 GLU A N 1
ATOM 542 C CA . GLU A 1 70 ? -6.381 -15.402 18.038 1.00 58.28 70 GLU A CA 1
ATOM 543 C C . GLU A 1 70 ? -5.040 -16.136 18.246 1.00 58.28 70 GLU A C 1
ATOM 545 O O . GLU A 1 70 ? -4.397 -15.999 19.286 1.00 58.28 70 GLU A O 1
ATOM 550 N N . ALA A 1 71 ? -4.564 -16.848 17.221 1.00 62.53 71 ALA A N 1
ATOM 551 C CA . ALA A 1 71 ? -3.307 -17.595 17.236 1.00 62.53 71 ALA A CA 1
ATOM 552 C C . ALA A 1 71 ? -2.035 -16.725 17.316 1.00 62.53 71 ALA A C 1
ATOM 554 O O . ALA A 1 71 ? -0.959 -17.243 17.608 1.00 62.53 71 ALA A O 1
ATOM 555 N N . GLN A 1 72 ? -2.131 -15.423 17.048 1.00 56.62 72 GLN A N 1
ATOM 556 C CA . GLN A 1 72 ? -0.989 -14.501 17.041 1.00 56.62 72 GLN A CA 1
ATOM 557 C C . GLN A 1 72 ? -0.856 -13.718 18.360 1.00 56.62 72 GLN A C 1
ATOM 559 O O . GLN A 1 72 ? 0.093 -12.954 18.538 1.00 56.62 72 GLN A O 1
ATOM 564 N N . ILE A 1 73 ? -1.783 -13.911 19.305 1.00 66.38 73 ILE A N 1
ATOM 565 C CA . ILE A 1 73 ? -1.777 -13.237 20.606 1.00 66.38 73 ILE A CA 1
ATOM 566 C C . ILE A 1 73 ? -1.008 -14.103 21.612 1.00 66.38 73 ILE A C 1
ATOM 568 O O . ILE A 1 73 ? -1.53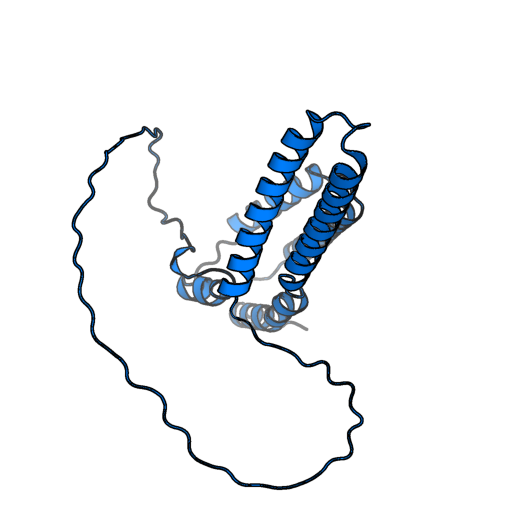6 -15.059 22.185 1.00 66.38 73 ILE A O 1
ATOM 572 N N . GLN A 1 74 ? 0.262 -13.767 21.840 1.00 62.38 74 GLN A N 1
ATOM 573 C CA . GLN A 1 74 ? 1.089 -14.415 22.860 1.00 62.38 74 GLN A CA 1
ATOM 574 C C . GLN A 1 74 ? 0.916 -13.726 24.213 1.00 62.38 74 GLN A C 1
ATOM 576 O O . GLN A 1 74 ? 1.243 -12.554 24.383 1.00 62.38 74 GLN A O 1
ATOM 581 N N . PHE A 1 75 ? 0.429 -14.486 25.190 1.00 68.69 75 PHE A N 1
ATOM 582 C CA . PHE A 1 75 ? 0.398 -14.070 26.585 1.00 68.69 75 PHE A CA 1
ATOM 583 C C . PHE A 1 75 ? 1.662 -14.599 27.260 1.00 68.69 75 PHE A C 1
ATOM 585 O O . PHE A 1 75 ? 1.838 -15.821 27.288 1.00 68.69 75 PHE A O 1
ATOM 592 N N . PRO A 1 76 ? 2.547 -13.732 27.779 1.00 61.94 76 PRO A N 1
ATOM 593 C CA . PRO A 1 76 ? 3.669 -14.194 28.577 1.00 61.94 76 PRO A CA 1
ATOM 594 C C . PRO A 1 76 ? 3.104 -14.916 29.804 1.00 61.94 76 PRO A C 1
ATOM 596 O O . PRO A 1 76 ? 2.394 -14.324 30.614 1.00 61.94 76 PRO A O 1
ATOM 599 N N . GLN A 1 77 ? 3.346 -16.223 29.898 1.00 50.00 77 GLN A N 1
ATOM 600 C CA . GLN A 1 77 ? 3.103 -16.956 31.132 1.00 50.00 77 GLN A CA 1
ATOM 601 C C . GLN A 1 77 ? 4.213 -16.571 32.108 1.00 50.00 77 GLN A C 1
ATOM 603 O O . GLN A 1 77 ? 5.390 -16.746 31.795 1.00 50.00 77 GLN A O 1
ATOM 608 N N . ASP A 1 78 ? 3.830 -16.045 33.270 1.00 43.66 78 ASP A N 1
ATOM 609 C CA . ASP A 1 78 ? 4.716 -15.798 34.413 1.00 43.66 78 ASP A CA 1
ATOM 610 C C . ASP A 1 78 ? 5.119 -17.130 35.074 1.00 43.66 78 ASP A C 1
ATOM 612 O O . ASP A 1 78 ? 4.805 -17.420 36.224 1.00 43.66 78 ASP A O 1
ATOM 616 N N . ASP A 1 79 ? 5.822 -17.965 34.314 1.00 37.91 79 ASP A N 1
ATOM 617 C CA . ASP A 1 79 ? 6.739 -18.954 34.865 1.00 37.91 79 ASP A CA 1
ATOM 618 C C . ASP A 1 79 ? 8.136 -18.567 34.375 1.00 37.91 79 ASP A C 1
ATOM 620 O O . ASP A 1 79 ? 8.589 -18.907 33.281 1.00 37.91 79 ASP A O 1
ATOM 624 N N . ALA A 1 80 ? 8.800 -17.754 35.187 1.00 38.81 80 ALA A N 1
ATOM 625 C CA . ALA A 1 80 ? 10.205 -17.417 35.050 1.00 38.81 80 ALA A CA 1
ATOM 626 C C . ALA A 1 80 ? 10.990 -18.192 36.131 1.00 38.81 80 ALA A C 1
ATOM 628 O O . ALA A 1 80 ? 10.482 -18.332 37.245 1.00 38.81 80 ALA A O 1
ATOM 629 N N . PRO A 1 81 ? 12.243 -18.631 35.874 1.00 45.06 81 PRO A N 1
ATOM 630 C CA . PRO A 1 81 ? 13.207 -17.795 35.165 1.00 45.06 81 PRO A CA 1
ATOM 631 C C . PRO A 1 81 ? 14.127 -18.478 34.137 1.00 45.06 81 PRO A C 1
ATOM 633 O O . PRO A 1 81 ? 14.567 -19.612 34.281 1.00 45.06 81 PRO A O 1
ATOM 636 N N . ALA A 1 82 ? 14.476 -17.662 33.140 1.00 40.50 82 ALA A N 1
ATOM 637 C CA . ALA A 1 82 ? 15.778 -17.526 32.488 1.00 40.50 82 ALA A CA 1
ATOM 638 C C . ALA A 1 82 ? 16.607 -18.794 32.199 1.00 40.50 82 ALA A C 1
ATOM 640 O O . ALA A 1 82 ? 17.336 -19.291 33.055 1.00 40.50 82 ALA A O 1
ATOM 641 N N . ALA A 1 83 ? 16.690 -19.155 30.915 1.00 36.09 83 ALA A N 1
ATOM 642 C CA . ALA A 1 83 ? 17.915 -19.717 30.357 1.00 36.09 83 ALA A CA 1
ATOM 643 C C . ALA A 1 83 ? 18.149 -19.218 28.926 1.00 36.09 83 ALA A C 1
ATOM 645 O O . ALA A 1 83 ? 17.307 -19.294 28.038 1.00 36.09 83 ALA A O 1
ATOM 646 N N . VAL A 1 84 ? 19.335 -18.652 28.787 1.00 36.38 84 VAL A N 1
ATOM 647 C CA . VAL A 1 84 ? 19.990 -18.059 27.632 1.00 36.38 84 VAL A CA 1
ATOM 648 C C . VAL A 1 84 ? 20.160 -19.061 26.478 1.00 36.38 84 VAL A C 1
ATOM 650 O O . VAL A 1 84 ? 20.426 -20.234 26.712 1.00 36.38 84 VAL A O 1
ATOM 653 N N . ALA A 1 85 ? 20.214 -18.501 25.268 1.00 33.81 85 ALA A N 1
ATOM 654 C CA . ALA A 1 85 ? 21.087 -18.903 24.163 1.00 33.81 85 ALA A CA 1
ATOM 655 C C . ALA A 1 85 ? 20.607 -19.941 23.126 1.00 33.81 85 ALA A C 1
ATOM 657 O O . ALA A 1 85 ? 20.183 -21.049 23.425 1.00 33.81 85 ALA A O 1
ATOM 658 N N . ALA A 1 86 ? 20.915 -19.544 21.885 1.00 32.03 86 ALA A N 1
ATOM 659 C CA . ALA A 1 86 ? 21.352 -20.360 20.756 1.00 32.03 86 ALA A CA 1
ATOM 660 C C . ALA A 1 86 ? 20.277 -20.997 19.859 1.00 32.03 86 ALA A C 1
ATOM 662 O O . ALA A 1 86 ? 19.810 -22.110 20.073 1.00 32.03 86 ALA A O 1
ATOM 663 N N . ALA A 1 87 ? 20.054 -20.336 18.716 1.00 44.66 87 ALA A N 1
ATOM 664 C CA . ALA A 1 87 ? 20.014 -21.052 17.443 1.00 44.66 87 ALA A CA 1
ATOM 665 C C . ALA A 1 87 ? 21.266 -21.949 17.324 1.00 44.66 87 ALA A C 1
ATOM 667 O O . ALA A 1 87 ? 22.362 -21.513 17.695 1.00 44.66 87 ALA A O 1
ATOM 668 N N . PRO A 1 88 ? 21.128 -23.170 16.788 1.00 46.09 88 PRO A N 1
ATOM 669 C CA . PRO A 1 88 ? 21.532 -23.319 15.395 1.00 46.09 88 PRO A CA 1
ATOM 670 C C . PRO A 1 88 ? 20.665 -24.272 14.553 1.00 46.09 88 PRO A C 1
ATOM 672 O O . PRO A 1 88 ? 20.083 -25.242 15.024 1.00 46.09 88 PRO A O 1
ATOM 675 N N . VAL A 1 89 ? 20.645 -23.919 13.268 1.00 41.44 89 VAL A N 1
ATOM 676 C CA . VAL A 1 89 ? 20.558 -24.717 12.035 1.00 41.44 89 VAL A CA 1
ATOM 677 C C . VAL A 1 89 ? 20.486 -26.245 12.196 1.00 41.44 89 VAL A C 1
ATOM 679 O O . VAL A 1 89 ? 21.418 -26.863 12.706 1.00 41.44 89 VAL A O 1
ATOM 682 N N . ALA A 1 90 ? 19.453 -26.852 11.604 1.00 37.38 90 ALA A N 1
ATOM 683 C CA . ALA A 1 90 ? 19.529 -28.209 11.069 1.00 37.38 90 ALA A CA 1
ATOM 684 C C . ALA A 1 90 ? 18.681 -28.330 9.792 1.00 37.38 90 ALA A C 1
ATOM 686 O O . ALA A 1 90 ? 17.471 -28.124 9.775 1.00 37.38 90 ALA A O 1
ATOM 687 N N . GLU A 1 91 ? 19.412 -28.624 8.734 1.00 37.88 91 GLU A N 1
ATOM 688 C CA . GLU A 1 91 ? 19.066 -28.943 7.361 1.00 37.88 91 GLU A CA 1
ATOM 689 C C . GLU A 1 91 ? 18.503 -30.373 7.261 1.00 37.88 91 GLU A C 1
ATOM 691 O O . GLU A 1 91 ? 19.074 -31.286 7.852 1.00 37.88 91 GLU A O 1
ATOM 696 N N . VAL A 1 92 ? 17.401 -30.557 6.524 1.00 36.41 92 VAL A N 1
ATOM 697 C CA . VAL A 1 92 ? 16.955 -31.826 5.904 1.00 36.41 92 VAL A CA 1
ATOM 698 C C . VAL A 1 92 ? 16.189 -31.396 4.646 1.00 36.41 92 VAL A C 1
ATOM 700 O O . VAL A 1 92 ? 15.155 -30.742 4.743 1.00 36.41 92 VAL A O 1
ATOM 703 N N . GLU A 1 93 ? 16.822 -31.383 3.478 1.00 34.78 93 GLU A N 1
ATOM 704 C CA . GLU A 1 93 ? 17.046 -32.521 2.575 1.00 34.78 93 GLU A CA 1
ATOM 705 C C . GLU A 1 93 ? 15.760 -33.024 1.899 1.00 34.78 93 GLU A C 1
ATOM 707 O O . GLU A 1 93 ? 14.707 -33.216 2.503 1.00 34.78 93 GLU A O 1
ATOM 712 N N . ALA A 1 94 ? 15.880 -33.129 0.581 1.00 33.34 94 ALA A N 1
ATOM 713 C CA . ALA A 1 94 ? 14.837 -33.346 -0.395 1.00 33.34 94 ALA A CA 1
ATOM 714 C C . ALA A 1 94 ? 14.339 -34.794 -0.427 1.00 33.34 94 ALA A C 1
ATOM 716 O O . ALA A 1 94 ? 15.146 -35.713 -0.397 1.00 33.34 94 ALA A O 1
ATOM 717 N N . GLU A 1 95 ? 13.038 -34.979 -0.669 1.00 33.75 95 GLU A N 1
ATOM 718 C CA . GLU A 1 95 ? 12.537 -36.070 -1.516 1.00 33.75 95 GLU A CA 1
ATOM 719 C C . GLU A 1 95 ? 11.093 -35.790 -1.979 1.00 33.75 95 GLU A C 1
ATOM 721 O O . GLU A 1 95 ? 10.124 -35.854 -1.227 1.00 33.75 95 GLU A O 1
ATOM 726 N N . ALA A 1 96 ? 10.960 -35.459 -3.263 1.00 35.47 96 ALA A N 1
ATOM 727 C CA . ALA A 1 96 ? 9.843 -35.903 -4.098 1.00 35.47 96 ALA A CA 1
ATOM 728 C C . ALA A 1 96 ? 10.249 -37.270 -4.705 1.00 35.47 96 ALA A C 1
ATOM 730 O O . ALA A 1 96 ? 11.448 -37.553 -4.687 1.00 35.47 96 ALA A O 1
ATOM 731 N N . PRO A 1 97 ? 9.375 -38.081 -5.344 1.00 44.28 97 PRO A N 1
ATOM 732 C CA . PRO A 1 97 ? 8.012 -37.780 -5.802 1.00 44.28 97 PRO A CA 1
ATOM 733 C C . PRO A 1 97 ? 6.996 -38.931 -5.590 1.00 44.28 97 PRO A C 1
ATOM 735 O O . PRO A 1 97 ? 7.367 -40.074 -5.371 1.00 44.28 97 PRO A O 1
ATOM 738 N N . VAL A 1 98 ? 5.703 -38.677 -5.814 1.00 35.66 98 VAL A N 1
ATOM 739 C CA . VAL A 1 98 ? 4.830 -39.652 -6.502 1.00 35.66 98 VAL A CA 1
ATOM 740 C C . VAL A 1 98 ? 3.694 -38.927 -7.218 1.00 35.66 98 VAL A C 1
ATOM 742 O O . VAL A 1 98 ? 2.879 -38.230 -6.620 1.00 35.66 98 VAL A O 1
ATOM 745 N N . GLN A 1 99 ? 3.678 -39.108 -8.536 1.00 36.81 99 GLN A N 1
ATOM 746 C CA . GLN A 1 99 ? 2.576 -38.794 -9.435 1.00 36.81 99 GLN A CA 1
ATOM 747 C C . GLN A 1 99 ? 1.388 -39.721 -9.150 1.00 36.81 99 GLN A C 1
ATOM 749 O O . GLN A 1 99 ? 1.571 -40.933 -9.045 1.00 36.81 99 GLN A O 1
ATOM 754 N N . GLN A 1 100 ? 0.167 -39.182 -9.179 1.00 39.41 100 GLN A N 1
ATOM 755 C CA . GLN A 1 100 ? -0.981 -39.960 -9.636 1.00 39.41 100 GLN A CA 1
ATOM 756 C C . GLN A 1 100 ? -1.921 -39.100 -10.486 1.00 39.41 100 GLN A C 1
ATOM 758 O O . GLN A 1 100 ? -2.488 -38.101 -10.053 1.00 39.41 100 GLN A O 1
ATOM 763 N N . THR A 1 101 ? -2.012 -39.517 -11.741 1.00 31.19 101 THR A N 1
ATOM 764 C CA . THR A 1 101 ? -2.916 -39.104 -12.810 1.00 31.19 101 THR A CA 1
ATOM 765 C C . THR A 1 101 ? -4.286 -39.782 -12.679 1.00 31.19 101 THR A C 1
ATOM 767 O O . THR A 1 101 ? -4.361 -40.898 -12.168 1.00 31.19 101 THR A O 1
ATOM 770 N N . ALA A 1 102 ? -5.306 -39.121 -13.254 1.00 31.09 102 ALA A N 1
ATOM 771 C CA . ALA A 1 102 ? -6.623 -39.594 -13.746 1.00 31.09 102 ALA A CA 1
ATOM 772 C C . ALA A 1 102 ? -7.791 -38.797 -13.122 1.00 31.09 102 ALA A C 1
ATOM 774 O O . ALA A 1 102 ? -8.093 -38.946 -11.946 1.00 31.09 102 ALA A O 1
ATOM 775 N N . THR A 1 103 ? -8.309 -37.754 -13.786 1.00 32.94 103 THR A N 1
ATOM 776 C CA . THR A 1 103 ? -9.391 -37.734 -14.810 1.00 32.94 103 THR A CA 1
ATOM 777 C C . THR A 1 103 ? -10.752 -38.260 -14.338 1.00 32.94 103 THR A C 1
ATOM 779 O O . THR A 1 103 ? -10.841 -39.440 -14.022 1.00 32.94 103 THR A O 1
ATOM 782 N N . VAL A 1 104 ? -11.788 -37.400 -14.401 1.00 33.94 104 VAL A N 1
ATOM 783 C CA . VAL A 1 104 ? -13.172 -37.600 -14.933 1.00 33.94 104 VAL A CA 1
ATOM 784 C C . VAL A 1 104 ? -14.005 -36.353 -14.537 1.00 33.94 104 VAL A C 1
ATOM 786 O O . VAL A 1 104 ? -14.132 -36.051 -13.358 1.00 33.94 104 VAL A O 1
ATOM 789 N N . THR A 1 105 ? -14.274 -35.423 -15.461 1.00 32.84 105 THR A N 1
ATOM 790 C CA . THR A 1 105 ? -15.516 -35.253 -16.261 1.00 32.84 105 THR A CA 1
ATOM 791 C C . THR A 1 105 ? -16.670 -34.557 -15.515 1.00 32.84 105 THR A C 1
ATOM 793 O O . THR A 1 105 ? -17.376 -35.167 -14.726 1.00 32.84 105 THR A O 1
ATOM 796 N N . ASP A 1 106 ? -16.828 -33.265 -15.829 1.00 33.28 106 ASP A N 1
ATOM 797 C CA . ASP A 1 106 ? -18.062 -32.596 -16.285 1.00 33.28 106 ASP A CA 1
ATOM 798 C C . ASP A 1 106 ? -19.389 -32.860 -15.545 1.00 33.28 106 ASP A C 1
ATOM 800 O O . ASP A 1 106 ? -20.001 -33.907 -15.740 1.00 33.28 106 ASP A O 1
ATOM 804 N N . ILE A 1 107 ? -19.910 -31.841 -14.838 1.00 33.97 107 ILE A N 1
ATOM 805 C CA . ILE A 1 107 ? -21.348 -31.506 -14.854 1.00 33.97 107 ILE A CA 1
ATOM 806 C C . ILE A 1 107 ? -21.514 -29.975 -14.793 1.00 33.97 107 ILE A C 1
ATOM 808 O O . ILE A 1 107 ? -21.115 -29.307 -13.840 1.00 33.97 107 ILE A O 1
ATOM 812 N N . THR A 1 108 ? -22.108 -29.450 -15.860 1.00 36.41 108 THR A N 1
ATOM 813 C CA . THR A 1 108 ? -22.489 -28.060 -16.156 1.00 36.41 108 THR A CA 1
ATOM 814 C C . THR A 1 108 ? -23.808 -27.652 -15.430 1.00 36.41 108 THR A C 1
ATOM 816 O O . THR A 1 108 ? -24.348 -28.451 -14.666 1.00 36.41 108 THR A O 1
ATOM 819 N N . PRO A 1 109 ? -24.347 -26.414 -15.565 1.00 43.62 109 PRO A N 1
ATOM 820 C CA . PRO A 1 109 ? -24.974 -25.660 -14.476 1.00 43.62 109 PRO A CA 1
ATOM 821 C C . PRO A 1 109 ? -26.515 -25.663 -14.512 1.00 43.62 109 PRO A C 1
ATOM 823 O O . PRO A 1 109 ? -27.139 -25.905 -15.544 1.00 43.62 109 PRO A O 1
ATOM 826 N N . ALA A 1 110 ? -27.152 -25.307 -13.393 1.00 35.84 110 ALA A N 1
ATOM 827 C CA . ALA A 1 110 ? -28.599 -25.103 -13.317 1.00 35.84 110 ALA A CA 1
ATOM 828 C C . ALA A 1 110 ? -28.952 -23.606 -13.237 1.00 35.84 110 ALA A C 1
ATOM 830 O O . ALA A 1 110 ? -28.649 -22.927 -12.259 1.00 35.84 110 ALA A O 1
ATOM 831 N N . VAL A 1 111 ? -29.638 -23.120 -14.273 1.00 41.91 111 VAL A N 1
ATOM 832 C CA . VAL A 1 111 ? -30.341 -21.828 -14.346 1.00 41.91 111 VAL A CA 1
ATOM 833 C C . VAL A 1 111 ? -31.849 -22.095 -14.310 1.00 41.91 111 VAL A C 1
ATOM 835 O O . VAL A 1 111 ? -32.311 -22.957 -15.059 1.00 41.91 111 VAL A O 1
ATOM 838 N N . LYS A 1 112 ? -32.633 -21.311 -13.544 1.00 36.84 112 LYS A N 1
ATOM 839 C CA . LYS A 1 112 ? -34.019 -20.954 -13.933 1.00 36.84 112 LYS A CA 1
ATOM 840 C C . LYS A 1 112 ? -34.635 -19.742 -13.193 1.00 36.84 112 LYS A C 1
ATOM 842 O O . LYS A 1 112 ? -34.781 -19.784 -11.979 1.00 36.84 112 LYS A O 1
ATOM 847 N N . CYS A 1 113 ? -35.032 -18.752 -14.015 1.00 31.62 113 CYS A N 1
ATOM 848 C CA . CYS A 1 113 ? -36.189 -17.813 -14.021 1.00 31.62 113 CYS A CA 1
ATOM 849 C C . CYS A 1 113 ? -36.604 -17.051 -12.740 1.00 31.62 113 CYS A C 1
ATOM 851 O O . CYS A 1 113 ? -36.928 -17.660 -11.733 1.00 31.62 113 CYS A O 1
ATOM 853 N N . GLU A 1 114 ? -36.562 -15.708 -12.687 1.00 41.62 114 GLU A N 1
ATOM 854 C CA . GLU A 1 114 ? -37.366 -14.635 -13.349 1.00 41.62 114 GLU A CA 1
ATOM 855 C C . GLU A 1 114 ? -38.665 -14.227 -12.612 1.00 41.62 114 GLU A C 1
ATOM 857 O O . GLU A 1 114 ? -39.609 -15.004 -12.512 1.00 41.62 114 GLU A O 1
ATOM 862 N N . SER A 1 115 ? -38.756 -12.943 -12.226 1.00 38.56 115 SER A N 1
ATOM 863 C CA . SER A 1 115 ? -39.975 -12.116 -12.328 1.00 38.56 115 SER A CA 1
ATOM 864 C C . SER A 1 115 ? -39.625 -10.615 -12.284 1.00 38.56 115 SER A C 1
ATOM 866 O O . SER A 1 115 ? -38.568 -10.217 -11.808 1.00 38.56 115 SER A O 1
ATOM 868 N N . LYS A 1 116 ? -40.509 -9.794 -12.854 1.00 45.56 116 LYS A N 1
ATOM 869 C CA . LYS A 1 116 ? -40.270 -8.528 -13.574 1.00 45.56 116 LYS A CA 1
ATOM 870 C C . LYS A 1 116 ? -40.867 -7.302 -12.849 1.00 45.56 116 LYS A C 1
ATOM 872 O O . LYS A 1 116 ? -41.800 -7.464 -12.068 1.00 45.56 116 LYS A O 1
ATOM 877 N N . ARG A 1 117 ? -40.452 -6.100 -13.314 1.00 40.19 117 ARG A N 1
ATOM 878 C CA . ARG A 1 117 ? -41.035 -4.720 -13.202 1.00 40.19 117 ARG A CA 1
ATOM 879 C C . ARG A 1 117 ? -40.367 -3.838 -12.117 1.00 40.19 117 ARG A C 1
ATOM 881 O O . ARG A 1 117 ? -40.103 -4.334 -11.041 1.00 40.19 117 ARG A O 1
ATOM 888 N N . ALA A 1 118 ? -40.071 -2.542 -12.285 1.00 35.56 118 ALA A N 1
ATOM 889 C CA . ALA A 1 118 ? -40.484 -1.498 -13.232 1.00 35.56 118 ALA A CA 1
ATOM 890 C C . ALA A 1 118 ? -39.402 -0.386 -13.336 1.00 35.56 118 ALA A C 1
ATOM 892 O O . ALA A 1 118 ? -38.512 -0.308 -12.498 1.00 35.56 118 ALA A O 1
ATOM 893 N N . ALA A 1 119 ? -39.508 0.463 -14.363 1.00 45.59 119 ALA A N 1
ATOM 894 C CA . ALA A 1 119 ? -38.548 1.496 -14.766 1.00 45.59 119 ALA A CA 1
ATOM 895 C C . ALA A 1 119 ? -38.410 2.710 -13.813 1.00 45.59 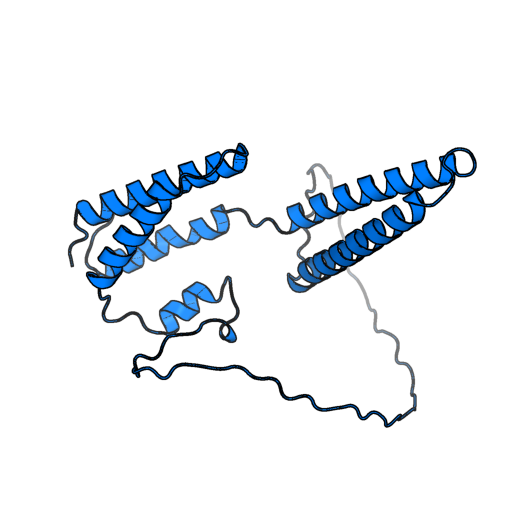119 ALA A C 1
ATOM 897 O O . ALA A 1 119 ? -39.336 3.061 -13.085 1.00 45.59 119 ALA A O 1
ATOM 898 N N . ALA A 1 120 ? -37.229 3.337 -13.898 1.00 45.06 120 ALA A N 1
ATOM 899 C CA . ALA A 1 120 ? -36.676 4.422 -13.079 1.00 45.06 120 ALA A CA 1
ATOM 900 C C . ALA A 1 120 ? -37.299 5.823 -13.309 1.00 45.06 120 ALA A C 1
ATOM 902 O O . ALA A 1 120 ? -38.101 6.018 -14.225 1.00 45.06 120 ALA A O 1
ATOM 903 N N . PRO A 1 121 ? -36.844 6.832 -12.538 1.00 47.28 121 PRO A N 1
ATOM 904 C CA . PRO A 1 121 ? -35.833 7.719 -13.123 1.00 47.28 121 PRO A CA 1
ATOM 905 C C . PRO A 1 121 ? -34.570 7.832 -12.254 1.00 47.28 121 PRO A C 1
ATOM 907 O O . PRO A 1 121 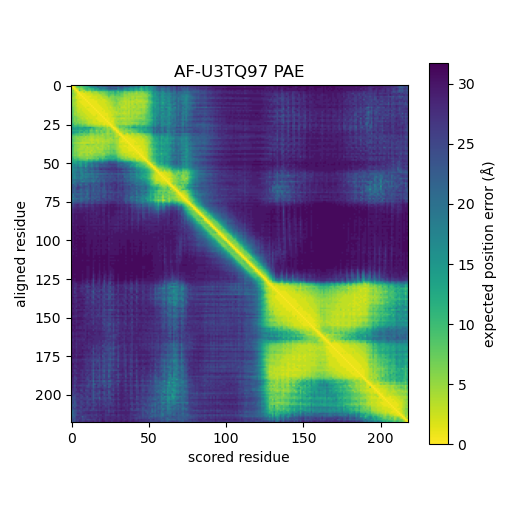? -34.627 8.072 -11.051 1.00 47.28 121 PRO A O 1
ATOM 910 N N . ALA A 1 122 ? -33.414 7.660 -12.897 1.00 51.25 122 ALA A N 1
ATOM 911 C CA . ALA A 1 122 ? -32.095 7.696 -12.282 1.00 51.25 122 ALA A CA 1
ATOM 912 C C . ALA A 1 122 ? -31.560 9.132 -12.215 1.00 51.25 122 ALA A C 1
ATOM 914 O O . ALA A 1 122 ? -31.247 9.738 -13.240 1.00 51.25 122 ALA A O 1
ATOM 915 N N . LYS A 1 123 ? -31.423 9.648 -10.992 1.00 55.66 123 LYS A N 1
ATOM 916 C CA . LYS A 1 123 ? -30.442 10.675 -10.621 1.00 55.66 123 LYS A CA 1
ATOM 917 C C . LYS A 1 123 ? -29.976 10.403 -9.195 1.00 55.66 123 LYS A C 1
ATOM 919 O O . LYS A 1 123 ? -30.452 11.008 -8.243 1.00 55.66 123 LYS A O 1
ATOM 924 N N . SER A 1 124 ? -29.023 9.497 -9.073 1.00 50.38 124 SER A N 1
ATOM 925 C CA . SER A 1 124 ? -28.141 9.415 -7.918 1.00 50.38 124 SER A CA 1
ATOM 926 C C . SER A 1 124 ? -26.786 8.997 -8.450 1.00 50.38 124 SER A C 1
ATOM 928 O O . SER A 1 124 ? -26.666 7.982 -9.126 1.00 50.38 124 SER A O 1
ATOM 930 N N . SER A 1 125 ? -25.789 9.837 -8.215 1.00 55.06 125 SER A N 1
ATOM 931 C CA . SER A 1 125 ? -24.378 9.514 -8.361 1.00 55.06 125 SER A CA 1
ATOM 932 C C . SER A 1 125 ? -24.083 8.246 -7.559 1.00 55.06 125 SER A C 1
ATOM 934 O O . SER A 1 125 ? -23.919 8.305 -6.341 1.00 55.06 125 SER A O 1
ATOM 936 N N . GLU A 1 126 ? -24.102 7.097 -8.227 1.00 48.12 126 GLU A N 1
ATOM 937 C CA . GLU A 1 126 ? -23.798 5.813 -7.613 1.00 48.12 126 GLU A CA 1
ATOM 938 C C . GLU A 1 126 ? -22.289 5.713 -7.405 1.00 48.12 126 GLU A C 1
ATOM 940 O O . GLU A 1 126 ? -21.532 5.322 -8.291 1.00 48.12 126 GLU A O 1
ATOM 945 N N . SER A 1 127 ? -21.834 6.051 -6.203 1.00 51.34 127 SER A N 1
ATOM 946 C CA . SER A 1 127 ? -20.618 5.465 -5.654 1.00 51.34 127 SER A CA 1
ATOM 947 C C . SER A 1 127 ? -20.903 3.986 -5.376 1.00 51.34 127 SER A C 1
ATOM 949 O O . SER A 1 127 ? -21.303 3.591 -4.282 1.00 51.34 127 SER A O 1
ATOM 951 N N . SER A 1 128 ? -20.758 3.161 -6.414 1.00 72.38 128 SER A N 1
ATOM 952 C CA . SER A 1 128 ? -20.874 1.706 -6.322 1.00 72.38 128 SER A CA 1
ATOM 953 C C . SER A 1 128 ? -19.787 1.171 -5.387 1.00 72.38 128 SER A C 1
ATOM 955 O O . SER A 1 128 ? -18.634 1.016 -5.782 1.00 72.38 128 SER A O 1
ATOM 957 N N . SER A 1 129 ? -20.141 0.916 -4.127 1.00 79.31 129 SER A N 1
ATOM 958 C CA . SER A 1 129 ? -19.233 0.295 -3.159 1.00 79.31 129 SER A CA 1
ATOM 959 C C . SER A 1 129 ? -19.131 -1.212 -3.413 1.00 79.31 129 SER A C 1
ATOM 961 O O . SER A 1 129 ? -20.140 -1.893 -3.591 1.00 79.31 129 SER A O 1
ATOM 963 N N . ILE A 1 130 ? -17.904 -1.736 -3.442 1.00 85.12 130 ILE A N 1
ATOM 964 C CA . ILE A 1 130 ? -17.610 -3.159 -3.648 1.00 85.12 130 ILE A CA 1
ATOM 965 C C . ILE A 1 130 ? -16.951 -3.688 -2.378 1.00 85.12 130 ILE A C 1
ATOM 967 O O . ILE A 1 130 ? -15.995 -3.101 -1.877 1.00 85.12 130 ILE A O 1
ATOM 971 N N . ARG A 1 131 ? -17.465 -4.802 -1.849 1.00 87.94 131 ARG A N 1
ATOM 972 C CA . ARG A 1 131 ? -16.850 -5.514 -0.724 1.00 87.94 131 ARG A CA 1
ATOM 973 C C . ARG A 1 131 ? -15.936 -6.598 -1.271 1.00 87.94 131 ARG A C 1
ATOM 975 O O . ARG A 1 131 ? -16.367 -7.404 -2.091 1.00 87.94 131 ARG A O 1
ATOM 982 N N . VAL A 1 132 ? -14.697 -6.619 -0.804 1.00 88.38 132 VAL A N 1
ATOM 983 C CA . VAL A 1 132 ? -13.671 -7.581 -1.214 1.00 88.38 132 VAL A CA 1
ATOM 984 C C . VAL A 1 132 ? -13.099 -8.225 0.047 1.00 88.38 132 VAL A C 1
ATOM 986 O O . VAL A 1 132 ? -13.017 -7.573 1.086 1.00 88.38 132 VAL A O 1
ATOM 989 N N . ALA A 1 133 ? -12.757 -9.509 -0.026 1.00 91.00 133 ALA A N 1
ATOM 990 C CA . ALA A 1 133 ? -12.106 -10.217 1.073 1.00 91.00 133 ALA A CA 1
ATOM 991 C C . ALA A 1 133 ? -10.679 -9.677 1.297 1.00 91.00 133 ALA A C 1
ATOM 993 O O . ALA A 1 133 ? -9.990 -9.348 0.326 1.00 91.00 133 ALA A O 1
ATOM 994 N N . VAL A 1 134 ? -10.236 -9.583 2.554 1.00 88.88 134 VAL A N 1
ATOM 995 C CA . VAL A 1 134 ? -8.943 -8.971 2.927 1.00 88.88 134 VAL A CA 1
ATOM 996 C C . VAL A 1 134 ? -7.775 -9.739 2.304 1.00 88.88 134 VAL A C 1
ATOM 998 O O . VAL A 1 134 ? -6.859 -9.134 1.751 1.00 88.88 134 VAL A O 1
ATOM 1001 N N . GLU A 1 135 ? -7.876 -11.066 2.243 1.00 93.00 135 GLU A N 1
ATOM 1002 C CA . GLU A 1 135 ? -6.854 -11.953 1.684 1.00 93.00 135 GLU A CA 1
ATOM 1003 C C . GLU A 1 135 ? -6.587 -11.662 0.203 1.00 93.00 135 GLU A C 1
ATOM 1005 O O . GLU A 1 135 ? -5.479 -11.859 -0.294 1.00 93.00 135 GLU A O 1
ATOM 1010 N N . LYS A 1 136 ? -7.602 -11.184 -0.529 1.00 89.19 136 LYS A N 1
ATOM 1011 C CA . LYS A 1 136 ? -7.459 -10.816 -1.942 1.00 89.19 136 LYS A CA 1
ATOM 1012 C C . LYS A 1 136 ? -6.703 -9.507 -2.118 1.00 89.19 136 LYS A C 1
ATOM 1014 O O . LYS A 1 136 ? -5.940 -9.393 -3.073 1.00 89.19 136 LYS A O 1
ATOM 1019 N N . VAL A 1 137 ? -6.881 -8.552 -1.207 1.00 90.88 137 VAL A N 1
ATOM 1020 C CA . VAL A 1 137 ? -6.119 -7.296 -1.207 1.00 90.88 137 VAL A CA 1
ATOM 1021 C C . VAL A 1 137 ? -4.659 -7.569 -0.836 1.00 90.88 137 VAL A C 1
ATOM 1023 O O . VAL A 1 137 ? -3.761 -7.068 -1.505 1.00 90.88 137 VAL A O 1
ATOM 1026 N N . ASP A 1 138 ? -4.410 -8.442 0.143 1.00 89.94 138 ASP A N 1
ATOM 1027 C CA . ASP A 1 138 ? -3.051 -8.856 0.516 1.00 89.94 138 ASP A CA 1
ATOM 1028 C C . ASP A 1 138 ? -2.331 -9.614 -0.612 1.00 89.94 138 ASP A C 1
ATOM 1030 O O . ASP A 1 138 ? -1.172 -9.326 -0.914 1.00 89.94 138 ASP A O 1
ATOM 1034 N N . GLN A 1 139 ? -3.021 -10.529 -1.304 1.00 91.94 139 GLN A N 1
ATOM 1035 C CA . GLN A 1 139 ? -2.478 -11.192 -2.499 1.00 91.94 139 GLN A CA 1
ATOM 1036 C C . GLN A 1 139 ? -2.087 -10.182 -3.583 1.00 91.94 139 GLN A C 1
ATOM 1038 O O . GLN A 1 139 ? -1.053 -10.339 -4.231 1.00 91.94 139 GLN A O 1
ATOM 1043 N N . LEU A 1 140 ? -2.890 -9.133 -3.765 1.00 91.25 140 LEU A N 1
ATOM 1044 C CA . LEU A 1 140 ? -2.617 -8.092 -4.746 1.00 91.25 140 LEU A CA 1
ATOM 1045 C C . LEU A 1 140 ? -1.344 -7.300 -4.401 1.00 91.25 140 LEU A C 1
ATOM 1047 O O . LEU A 1 140 ? -0.578 -6.955 -5.296 1.00 91.25 140 LEU A O 1
ATOM 1051 N N . ILE A 1 141 ? -1.074 -7.074 -3.114 1.00 91.44 141 ILE A N 1
ATOM 1052 C CA . ILE A 1 141 ? 0.153 -6.416 -2.641 1.00 91.44 141 ILE A CA 1
ATOM 1053 C C . ILE A 1 141 ? 1.385 -7.275 -2.924 1.00 91.44 141 ILE A C 1
ATOM 1055 O O . ILE A 1 141 ? 2.390 -6.748 -3.396 1.00 91.44 141 ILE A O 1
ATOM 1059 N N . ASN A 1 142 ? 1.301 -8.587 -2.703 1.00 92.50 142 ASN A N 1
ATOM 1060 C CA . ASN A 1 142 ? 2.404 -9.501 -3.010 1.00 92.50 142 ASN A CA 1
ATOM 1061 C C . ASN A 1 142 ? 2.724 -9.505 -4.511 1.00 92.50 142 ASN A C 1
ATOM 1063 O O . ASN A 1 142 ? 3.883 -9.361 -4.892 1.00 92.50 142 ASN A O 1
ATOM 1067 N N . LEU A 1 143 ? 1.693 -9.569 -5.360 1.00 92.62 143 LEU A N 1
ATOM 1068 C CA . LEU A 1 143 ? 1.845 -9.523 -6.818 1.00 92.62 143 LEU A CA 1
ATOM 1069 C C . LEU A 1 143 ? 2.469 -8.207 -7.296 1.00 92.62 143 LEU A C 1
ATOM 1071 O O . LEU A 1 143 ? 3.349 -8.213 -8.154 1.00 92.62 143 LEU A O 1
ATOM 1075 N N . VAL A 1 144 ? 2.044 -7.072 -6.735 1.00 93.44 144 VAL A N 1
ATOM 1076 C CA . VAL A 1 144 ? 2.657 -5.775 -7.049 1.00 93.44 144 VAL A CA 1
ATOM 1077 C C . VAL A 1 144 ? 4.098 -5.708 -6.537 1.00 93.44 144 VAL A C 1
ATOM 1079 O O . VAL A 1 144 ? 4.960 -5.169 -7.227 1.00 93.44 144 VAL A O 1
ATOM 1082 N N . GLY A 1 145 ? 4.397 -6.299 -5.379 1.00 91.88 145 GLY A N 1
ATOM 1083 C CA . GLY A 1 145 ? 5.763 -6.418 -4.865 1.00 91.88 145 GLY A CA 1
ATOM 1084 C C . GLY A 1 145 ? 6.677 -7.198 -5.813 1.00 91.88 145 GLY A C 1
ATOM 1085 O O . GLY A 1 145 ? 7.741 -6.708 -6.190 1.00 91.88 145 GLY A O 1
ATOM 1086 N N . GLU A 1 146 ? 6.240 -8.372 -6.272 1.00 93.62 146 GLU A N 1
ATOM 1087 C CA . GLU A 1 146 ? 6.965 -9.176 -7.266 1.00 93.62 146 GLU A CA 1
ATOM 1088 C C . GLU A 1 146 ? 7.142 -8.433 -8.598 1.00 93.62 146 GLU A C 1
ATOM 1090 O O . GLU A 1 146 ? 8.213 -8.488 -9.215 1.00 93.62 146 GLU A O 1
ATOM 1095 N N . LEU A 1 147 ? 6.123 -7.681 -9.026 1.00 92.19 147 LEU A N 1
ATOM 1096 C CA . LEU A 1 147 ? 6.183 -6.848 -10.224 1.00 92.19 147 LEU A CA 1
ATOM 1097 C C . LEU A 1 147 ? 7.262 -5.761 -10.106 1.00 92.19 147 LEU A C 1
ATOM 1099 O O . LEU A 1 147 ? 8.055 -5.594 -11.032 1.00 92.19 147 LEU A O 1
ATOM 1103 N N . VAL A 1 148 ? 7.337 -5.057 -8.972 1.00 91.31 148 VAL A N 1
ATOM 1104 C CA . VAL A 1 148 ? 8.343 -4.005 -8.728 1.00 91.31 148 VAL A CA 1
ATOM 1105 C C . VAL A 1 148 ? 9.759 -4.587 -8.657 1.00 91.31 148 VAL A C 1
ATOM 1107 O O . VAL A 1 148 ? 10.700 -3.997 -9.197 1.00 91.31 148 VAL A O 1
ATOM 1110 N N . ILE A 1 149 ? 9.927 -5.771 -8.060 1.00 92.00 149 ILE A N 1
ATOM 1111 C CA . ILE A 1 149 ? 11.218 -6.478 -8.040 1.00 92.00 149 ILE A CA 1
ATOM 1112 C C . ILE A 1 149 ? 11.649 -6.830 -9.470 1.00 92.00 149 ILE A C 1
ATOM 1114 O O . ILE A 1 149 ? 12.767 -6.515 -9.881 1.00 92.00 149 ILE A O 1
ATOM 1118 N N . THR A 1 150 ? 10.749 -7.420 -10.259 1.00 90.06 150 THR A N 1
ATOM 1119 C CA . THR A 1 150 ? 11.027 -7.802 -11.653 1.00 90.06 150 THR A CA 1
ATOM 1120 C C . THR A 1 150 ? 11.339 -6.579 -12.516 1.00 90.06 150 THR A C 1
ATOM 1122 O O . THR A 1 150 ? 12.256 -6.602 -13.336 1.00 90.06 150 THR A O 1
ATOM 1125 N N . GLN A 1 151 ? 10.622 -5.476 -12.301 1.00 90.38 151 GLN A N 1
ATOM 1126 C CA . GLN A 1 151 ? 10.849 -4.210 -12.991 1.00 90.38 151 GLN A CA 1
ATOM 1127 C C . GLN A 1 151 ? 12.209 -3.597 -12.623 1.00 90.38 151 GLN A C 1
ATOM 1129 O O . GLN A 1 151 ? 12.910 -3.109 -13.508 1.00 90.38 151 GLN A O 1
ATOM 1134 N N . SER A 1 152 ? 12.637 -3.713 -11.363 1.00 89.94 152 SER A N 1
ATOM 1135 C CA . SER A 1 152 ? 13.978 -3.307 -10.917 1.00 89.94 152 SER A CA 1
ATOM 1136 C C . SER A 1 152 ? 15.080 -4.149 -11.567 1.00 89.94 152 SER A C 1
ATOM 1138 O O . SER A 1 152 ? 16.093 -3.605 -12.010 1.00 89.94 152 SER A O 1
ATOM 1140 N N . MET A 1 153 ? 14.879 -5.466 -11.681 1.00 89.38 153 MET A N 1
ATOM 1141 C CA . MET A 1 153 ? 15.806 -6.350 -12.398 1.00 89.38 153 MET A CA 1
ATOM 1142 C C . MET A 1 153 ? 15.902 -5.975 -13.878 1.00 89.38 153 MET A C 1
ATOM 1144 O O . MET A 1 153 ? 16.997 -5.832 -14.420 1.00 89.38 153 MET A O 1
ATOM 1148 N N . LEU A 1 154 ? 14.761 -5.759 -14.531 1.00 87.62 154 LEU A N 1
ATOM 1149 C CA . LEU A 1 154 ? 14.716 -5.378 -15.937 1.00 87.62 154 LEU A CA 1
ATOM 1150 C C . LEU A 1 154 ? 15.348 -3.992 -16.164 1.00 87.62 154 LEU A C 1
ATOM 1152 O O . LEU A 1 154 ? 16.021 -3.789 -17.174 1.00 87.62 154 LEU A O 1
ATOM 1156 N N . ALA A 1 155 ? 15.215 -3.063 -15.210 1.00 87.25 155 ALA A N 1
ATOM 1157 C CA . ALA A 1 155 ? 15.849 -1.749 -15.280 1.00 87.25 155 ALA A CA 1
ATOM 1158 C C . ALA A 1 155 ? 17.380 -1.871 -15.209 1.00 87.25 155 ALA A C 1
ATOM 1160 O O . ALA A 1 155 ? 18.079 -1.250 -16.011 1.00 87.25 155 ALA A O 1
ATOM 1161 N N . GLN A 1 156 ? 17.903 -2.739 -14.335 1.00 87.88 156 GLN A N 1
ATOM 1162 C CA . GLN A 1 156 ? 19.337 -3.044 -14.265 1.00 87.88 156 GLN A CA 1
ATOM 1163 C C . GLN A 1 156 ? 19.858 -3.662 -15.568 1.00 87.88 156 GLN A C 1
ATOM 1165 O O . GLN A 1 156 ? 20.886 -3.224 -16.081 1.00 87.88 156 GLN A O 1
ATOM 1170 N N . CYS A 1 157 ? 19.131 -4.624 -16.147 1.00 84.06 157 CYS A N 1
ATOM 1171 C CA . CYS A 1 157 ? 19.482 -5.191 -17.452 1.00 84.06 157 CYS A CA 1
ATOM 1172 C C . CYS A 1 157 ? 19.454 -4.132 -18.563 1.00 84.06 157 CYS A C 1
ATOM 1174 O O . CYS A 1 157 ? 20.303 -4.152 -19.453 1.00 84.06 157 CYS A O 1
ATOM 1176 N N . SER A 1 158 ? 18.512 -3.184 -18.500 1.00 83.19 158 SER A N 1
ATOM 1177 C CA . SER A 1 158 ? 18.398 -2.109 -19.487 1.00 83.19 158 SER A CA 1
ATOM 1178 C C . SER A 1 158 ? 19.533 -1.086 -19.413 1.00 83.19 158 SER A C 1
ATOM 1180 O O . SER A 1 158 ? 19.925 -0.538 -20.438 1.00 83.19 158 SER A O 1
ATOM 1182 N N . GLY A 1 159 ? 20.127 -0.890 -18.230 1.00 81.50 159 GLY A N 1
ATOM 1183 C CA . GLY A 1 159 ? 21.290 -0.018 -18.043 1.00 81.50 159 GLY A CA 1
ATOM 1184 C C . GLY A 1 159 ? 22.563 -0.515 -18.739 1.00 81.50 159 GLY A C 1
ATOM 1185 O O . GLY A 1 159 ? 23.494 0.263 -18.925 1.00 81.50 159 GLY A O 1
ATOM 1186 N N . ALA A 1 160 ? 22.605 -1.788 -19.146 1.00 82.50 160 ALA A N 1
ATOM 1187 C CA . ALA A 1 160 ? 23.702 -2.366 -19.922 1.00 82.50 160 ALA A CA 1
ATOM 1188 C C . ALA A 1 160 ? 23.506 -2.255 -21.450 1.00 82.50 160 ALA A C 1
ATOM 1190 O O . ALA A 1 160 ? 24.409 -2.621 -22.204 1.00 82.50 160 ALA A O 1
ATOM 1191 N N . LEU A 1 161 ? 22.343 -1.784 -21.920 1.00 82.56 161 LEU A N 1
ATOM 1192 C CA . LEU A 1 161 ? 22.032 -1.615 -23.345 1.00 82.56 161 LEU A CA 1
ATOM 1193 C C . LEU A 1 161 ? 22.527 -0.255 -23.859 1.00 82.56 161 LEU A C 1
ATOM 1195 O O . LEU A 1 161 ? 22.541 0.729 -23.122 1.00 82.56 161 LEU A O 1
ATOM 1199 N N . ASP A 1 162 ? 22.892 -0.186 -25.143 1.00 83.62 162 ASP A N 1
ATOM 1200 C CA . ASP A 1 162 ? 23.276 1.073 -25.792 1.00 83.62 162 ASP A CA 1
ATOM 1201 C C . ASP A 1 162 ? 22.066 2.030 -25.909 1.00 83.62 162 ASP A C 1
ATOM 1203 O O . ASP A 1 162 ? 21.102 1.709 -26.620 1.00 83.62 162 ASP A O 1
ATOM 1207 N N . PRO A 1 163 ? 22.108 3.221 -25.275 1.00 79.12 163 PRO A N 1
ATOM 1208 C CA . PRO A 1 163 ? 21.000 4.173 -25.286 1.00 79.12 163 PRO A CA 1
ATOM 1209 C C . PRO A 1 163 ? 20.642 4.704 -26.676 1.00 79.12 163 PRO A C 1
ATOM 1211 O O . PRO A 1 163 ? 19.488 5.059 -26.913 1.00 79.12 163 PRO A O 1
ATOM 1214 N N . VAL A 1 164 ? 21.610 4.770 -27.596 1.00 82.38 164 VAL A N 1
ATOM 1215 C CA . VAL A 1 164 ? 21.400 5.335 -28.939 1.00 82.38 164 VAL A CA 1
ATOM 1216 C C . VAL A 1 164 ? 20.677 4.339 -29.841 1.00 82.38 164 VAL A C 1
ATOM 1218 O O . VAL A 1 164 ? 19.798 4.724 -30.609 1.00 82.38 164 VAL A O 1
ATOM 1221 N N . ALA A 1 165 ? 21.000 3.052 -29.722 1.00 83.00 165 ALA A N 1
ATOM 1222 C CA . ALA A 1 165 ? 20.348 2.004 -30.494 1.00 83.00 165 ALA A CA 1
ATOM 1223 C C . ALA A 1 165 ? 18.960 1.610 -29.947 1.00 83.00 165 ALA A C 1
ATOM 1225 O O . ALA A 1 165 ? 18.149 1.086 -30.706 1.00 83.00 165 ALA A O 1
ATOM 1226 N N . HIS A 1 166 ? 18.687 1.812 -28.648 1.00 85.19 166 HIS A N 1
ATOM 1227 C CA . HIS A 1 166 ? 17.508 1.249 -27.958 1.00 85.19 166 HIS A CA 1
ATOM 1228 C C . HIS A 1 166 ? 16.614 2.309 -27.277 1.00 85.19 166 HIS A C 1
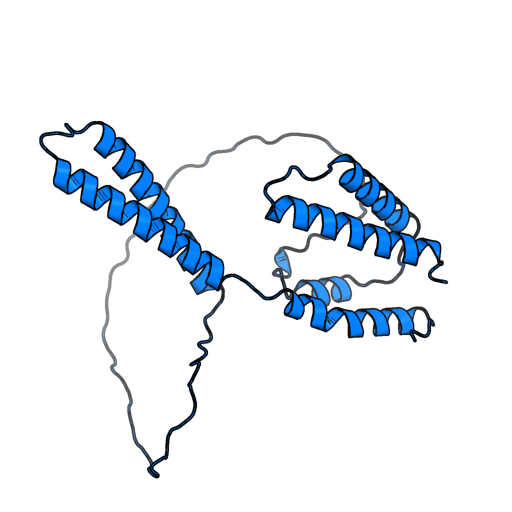ATOM 1230 O O . HIS A 1 166 ? 15.905 2.005 -26.316 1.00 85.19 166 HIS A O 1
ATOM 1236 N N . GLY A 1 167 ? 16.608 3.552 -27.771 1.00 85.38 167 GLY A N 1
ATOM 1237 C CA . GLY A 1 167 ? 15.877 4.672 -27.156 1.00 85.38 167 GLY A CA 1
ATOM 1238 C C . GLY A 1 167 ? 14.375 4.427 -26.922 1.00 85.38 167 GLY A C 1
ATOM 1239 O O . GLY A 1 167 ? 13.865 4.747 -25.847 1.00 85.38 167 GLY A O 1
ATOM 1240 N N . ASP A 1 168 ? 13.673 3.802 -27.873 1.00 88.06 168 ASP A N 1
ATOM 1241 C CA . ASP A 1 168 ? 12.237 3.497 -27.740 1.00 88.06 168 ASP A CA 1
ATOM 1242 C C . ASP A 1 168 ? 11.955 2.478 -26.624 1.00 88.06 168 ASP A C 1
ATOM 1244 O O . ASP A 1 168 ? 11.007 2.638 -25.850 1.00 88.06 168 ASP A O 1
ATOM 1248 N N . LEU A 1 169 ? 12.815 1.459 -26.491 1.00 87.69 169 LEU A N 1
ATOM 1249 C CA . LEU A 1 169 ? 12.723 0.461 -25.425 1.00 87.69 169 LEU A CA 1
ATOM 1250 C C . LEU A 1 169 ? 12.920 1.123 -24.058 1.00 87.69 169 LEU A C 1
ATOM 1252 O O . LEU A 1 169 ? 12.105 0.917 -23.162 1.00 87.69 169 LEU A O 1
ATOM 1256 N N . LEU A 1 170 ? 13.948 1.961 -23.911 1.00 88.06 170 LEU A N 1
ATOM 1257 C CA . LEU A 1 170 ? 14.222 2.677 -22.662 1.00 88.06 170 LEU A CA 1
ATOM 1258 C C . LEU A 1 170 ? 13.075 3.622 -22.272 1.00 88.06 170 LEU A C 1
ATOM 1260 O O . LEU A 1 170 ? 12.714 3.704 -21.099 1.00 88.06 170 LEU A O 1
ATOM 1264 N N . ASN A 1 171 ? 12.443 4.282 -23.245 1.00 90.12 171 ASN A N 1
ATOM 1265 C CA . ASN A 1 171 ? 11.261 5.108 -22.996 1.00 90.12 171 ASN A CA 1
ATOM 1266 C C . ASN A 1 171 ? 10.059 4.260 -22.533 1.00 90.12 171 ASN A C 1
ATOM 1268 O O . ASN A 1 171 ? 9.411 4.593 -21.541 1.00 90.12 171 ASN A O 1
ATOM 1272 N N . SER A 1 172 ? 9.796 3.125 -23.193 1.00 89.19 172 SER A N 1
ATOM 1273 C CA . SER A 1 172 ? 8.731 2.194 -22.781 1.00 89.19 172 SER A CA 1
ATOM 1274 C C . SER A 1 172 ? 8.967 1.614 -21.379 1.00 89.19 172 SER A C 1
ATOM 1276 O O . SER A 1 172 ? 8.031 1.481 -20.592 1.00 89.19 172 SER A O 1
ATOM 1278 N N . MET A 1 173 ? 10.230 1.363 -21.029 1.00 89.44 173 MET A N 1
ATOM 1279 C CA . MET A 1 173 ? 10.655 0.884 -19.718 1.00 89.44 173 MET A CA 1
ATOM 1280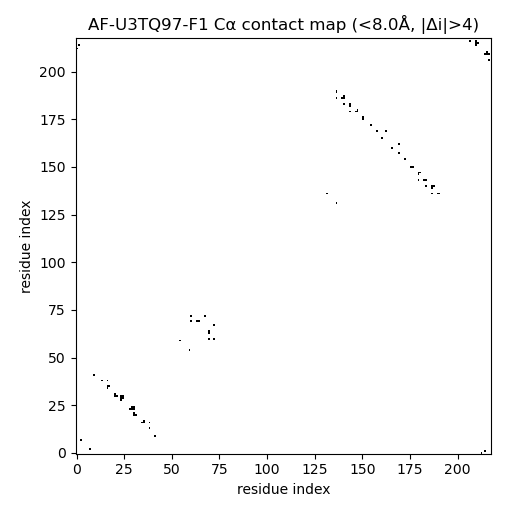 C C . MET A 1 173 ? 10.403 1.928 -18.619 1.00 89.44 173 MET A C 1
ATOM 1282 O O . MET A 1 173 ? 9.881 1.598 -17.555 1.00 89.44 173 MET A O 1
ATOM 1286 N N . GLY A 1 174 ? 10.695 3.203 -18.895 1.00 89.38 174 GLY A N 1
ATOM 1287 C CA . GLY A 1 174 ? 10.393 4.307 -17.979 1.00 89.38 174 GLY A CA 1
ATOM 1288 C C . GLY A 1 174 ? 8.890 4.555 -17.797 1.00 89.38 174 GLY A C 1
ATOM 1289 O O . GLY A 1 174 ? 8.447 4.927 -16.711 1.00 89.38 174 GLY A O 1
ATOM 1290 N N . GLN A 1 175 ? 8.078 4.319 -18.832 1.00 92.44 175 GLN A N 1
ATOM 1291 C CA . GLN A 1 175 ? 6.614 4.358 -18.711 1.00 92.44 175 GLN A CA 1
ATOM 1292 C C . GLN A 1 175 ? 6.090 3.200 -17.857 1.00 92.44 175 GLN A C 1
ATOM 1294 O O . GLN A 1 175 ? 5.232 3.415 -17.002 1.00 92.44 175 GLN A O 1
ATOM 1299 N N . LEU A 1 176 ? 6.633 1.993 -18.042 1.00 90.75 176 LEU A N 1
ATOM 1300 C CA . LEU A 1 176 ? 6.301 0.833 -17.217 1.00 90.75 176 LEU A CA 1
ATOM 1301 C C . LEU A 1 176 ? 6.648 1.070 -15.740 1.00 90.75 176 LEU A C 1
ATOM 1303 O O . LEU A 1 176 ? 5.842 0.739 -14.877 1.00 90.75 176 LEU A O 1
ATOM 1307 N N . GLU A 1 177 ? 7.796 1.692 -15.451 1.00 90.50 177 GLU A N 1
ATOM 1308 C CA . GLU A 1 177 ? 8.192 2.075 -14.089 1.00 90.50 177 GLU A CA 1
ATOM 1309 C C . GLU A 1 177 ? 7.168 2.994 -13.423 1.00 90.50 177 GLU A C 1
ATOM 1311 O O . GLU A 1 177 ? 6.733 2.737 -12.300 1.00 90.50 177 GLU A O 1
ATOM 1316 N N . ARG A 1 178 ? 6.767 4.063 -14.118 1.00 92.88 178 ARG A N 1
ATOM 1317 C CA . ARG A 1 178 ? 5.783 5.014 -13.589 1.00 92.88 178 ARG A CA 1
ATOM 1318 C C . ARG A 1 178 ? 4.444 4.335 -13.337 1.00 92.88 178 ARG A C 1
ATOM 1320 O O . ARG A 1 178 ? 3.934 4.415 -12.229 1.00 92.88 178 ARG A O 1
ATOM 1327 N N . ASN A 1 179 ? 3.941 3.583 -14.315 1.00 92.44 179 ASN A N 1
ATOM 1328 C CA . ASN A 1 179 ? 2.679 2.858 -14.178 1.00 92.44 179 ASN A CA 1
ATOM 1329 C C . ASN A 1 179 ? 2.719 1.831 -13.031 1.00 92.44 179 ASN A C 1
ATOM 1331 O O . ASN A 1 179 ? 1.718 1.645 -12.344 1.00 92.44 179 ASN A O 1
ATOM 1335 N N . ALA A 1 180 ? 3.858 1.167 -12.804 1.00 90.62 180 ALA A N 1
ATOM 1336 C CA . ALA A 1 180 ? 4.026 0.231 -11.693 1.00 90.62 180 ALA A CA 1
ATOM 1337 C C . ALA A 1 180 ? 4.011 0.941 -10.328 1.00 90.62 180 ALA A C 1
ATOM 1339 O O . ALA A 1 180 ? 3.386 0.438 -9.394 1.00 90.62 180 ALA A O 1
ATOM 1340 N N . ARG A 1 181 ? 4.635 2.123 -10.216 1.00 91.12 181 ARG A N 1
ATOM 1341 C CA . ARG A 1 181 ? 4.572 2.951 -8.998 1.00 91.12 181 ARG A CA 1
ATOM 1342 C C . ARG A 1 181 ? 3.163 3.484 -8.739 1.00 91.12 181 ARG A C 1
ATOM 1344 O O . ARG A 1 181 ? 2.685 3.369 -7.614 1.00 91.12 181 ARG A O 1
ATOM 1351 N N . ASP A 1 182 ? 2.478 3.977 -9.769 1.00 93.25 182 ASP A N 1
ATOM 1352 C CA . ASP A 1 182 ? 1.095 4.461 -9.659 1.00 93.25 182 ASP A CA 1
ATOM 1353 C C . ASP A 1 182 ? 0.145 3.326 -9.236 1.00 93.25 182 ASP A C 1
ATOM 1355 O O . ASP A 1 182 ? -0.766 3.517 -8.423 1.00 93.25 182 ASP A O 1
ATOM 1359 N N . LEU A 1 183 ? 0.378 2.111 -9.748 1.00 91.31 183 LEU A N 1
ATOM 1360 C CA . LEU A 1 183 ? -0.348 0.917 -9.326 1.00 91.31 183 LEU A CA 1
ATOM 1361 C C . LEU A 1 183 ? -0.056 0.583 -7.860 1.00 91.31 183 LEU A C 1
ATOM 1363 O O . LEU A 1 183 ? -0.988 0.318 -7.106 1.00 91.31 183 LEU A O 1
ATOM 1367 N N . GLN A 1 184 ? 1.208 0.624 -7.435 1.00 91.19 184 GLN A N 1
ATOM 1368 C CA . GLN A 1 184 ? 1.585 0.394 -6.040 1.00 91.19 184 GLN A CA 1
ATOM 1369 C C . GLN A 1 184 ? 0.908 1.391 -5.096 1.00 91.19 184 GLN A C 1
ATOM 1371 O O . GLN A 1 184 ? 0.349 0.979 -4.080 1.00 91.19 184 GLN A O 1
ATOM 1376 N N . GLU A 1 185 ? 0.906 2.677 -5.439 1.00 91.38 185 GLU A N 1
ATOM 1377 C CA . GLU A 1 185 ? 0.230 3.715 -4.660 1.00 91.38 185 GLU A CA 1
ATOM 1378 C C . GLU A 1 185 ? -1.285 3.481 -4.608 1.00 91.38 185 GLU A C 1
ATOM 1380 O O . GLU A 1 185 ? -1.882 3.491 -3.530 1.00 91.38 185 GLU A O 1
ATOM 1385 N N . SER A 1 186 ? -1.901 3.167 -5.751 1.00 89.38 186 SER A N 1
ATOM 1386 C CA . SER A 1 186 ? -3.330 2.849 -5.830 1.00 89.38 186 SER A CA 1
ATOM 1387 C C . SER A 1 186 ? -3.691 1.652 -4.945 1.00 89.38 186 SER A C 1
ATOM 1389 O O . SER A 1 186 ? -4.671 1.699 -4.204 1.00 89.38 186 SER A O 1
ATOM 1391 N N . VAL A 1 187 ? -2.883 0.594 -4.953 1.00 90.31 187 VAL A N 1
ATOM 1392 C CA . VAL A 1 187 ? -3.107 -0.608 -4.136 1.00 90.31 187 VAL A CA 1
ATOM 1393 C C . VAL A 1 187 ? -2.897 -0.333 -2.648 1.00 90.31 187 VAL A C 1
ATOM 1395 O O . VAL A 1 187 ? -3.691 -0.788 -1.823 1.00 90.31 187 VAL A O 1
ATOM 1398 N N . MET A 1 188 ? -1.891 0.467 -2.294 1.00 88.44 188 MET A N 1
ATOM 1399 C CA . MET A 1 188 ? -1.693 0.931 -0.919 1.00 88.44 188 MET A CA 1
ATOM 1400 C C . MET A 1 188 ? -2.877 1.775 -0.431 1.00 88.44 188 MET A C 1
ATOM 1402 O O . MET A 1 188 ? -3.327 1.594 0.700 1.00 88.44 188 MET A O 1
ATOM 1406 N N . SER A 1 189 ? -3.431 2.638 -1.288 1.00 86.44 189 SER A N 1
ATOM 1407 C CA . SER A 1 189 ? -4.604 3.458 -0.959 1.00 86.44 189 SER A CA 1
ATOM 1408 C C . SER A 1 189 ? -5.851 2.610 -0.678 1.00 86.44 189 SER A C 1
ATOM 1410 O O . SER A 1 189 ? -6.609 2.916 0.240 1.00 86.44 189 SER A O 1
ATOM 1412 N N . ILE A 1 190 ? -6.029 1.489 -1.391 1.00 86.25 190 ILE A N 1
ATOM 1413 C CA . ILE A 1 190 ? -7.141 0.547 -1.173 1.00 86.25 190 ILE A CA 1
ATOM 1414 C C . ILE A 1 190 ? -7.026 -0.140 0.198 1.00 86.25 190 ILE A C 1
ATOM 1416 O O . ILE A 1 190 ? -8.044 -0.456 0.812 1.00 86.25 190 ILE A O 1
ATOM 1420 N N . ARG A 1 191 ? -5.803 -0.344 0.707 1.00 83.81 191 ARG A N 1
ATOM 1421 C CA . ARG A 1 191 ? -5.551 -0.936 2.033 1.00 83.81 191 ARG A CA 1
ATOM 1422 C C . ARG A 1 191 ? -5.814 0.042 3.188 1.00 83.81 191 ARG A C 1
ATOM 1424 O O . ARG A 1 191 ? -5.768 -0.362 4.350 1.00 83.81 191 ARG A O 1
ATOM 1431 N N . MET A 1 192 ? -6.070 1.322 2.916 1.00 81.00 192 MET A N 1
ATOM 1432 C CA . MET A 1 192 ? -6.300 2.296 3.979 1.00 81.00 192 MET A CA 1
ATOM 1433 C C . MET A 1 192 ? -7.638 2.051 4.679 1.00 81.00 192 MET A C 1
ATOM 1435 O O . MET A 1 192 ? -8.713 2.223 4.109 1.00 81.00 192 MET A O 1
ATOM 1439 N N . MET A 1 193 ? -7.560 1.713 5.964 1.00 78.06 193 MET A N 1
ATOM 1440 C CA . MET A 1 193 ? -8.706 1.720 6.865 1.00 78.06 193 MET A CA 1
ATOM 1441 C C . MET A 1 193 ? -8.772 3.076 7.579 1.00 78.06 193 MET A C 1
ATOM 1443 O O . MET A 1 193 ? -7.791 3.467 8.217 1.00 78.06 193 MET A O 1
ATOM 1447 N N . PRO A 1 194 ? -9.896 3.816 7.504 1.00 80.69 194 PRO A N 1
ATOM 1448 C CA . PRO A 1 194 ? -10.008 5.101 8.187 1.00 80.69 194 PRO A CA 1
ATOM 1449 C C . PRO A 1 194 ? -9.853 4.954 9.704 1.00 80.69 194 PRO A C 1
ATOM 1451 O O . PRO A 1 194 ? -10.457 4.079 10.323 1.00 80.69 194 PRO A O 1
ATOM 1454 N N . MET A 1 195 ? -9.082 5.847 10.326 1.00 81.88 195 MET A N 1
ATOM 1455 C CA . MET A 1 195 ? -8.804 5.795 11.769 1.00 81.88 195 MET A CA 1
ATOM 1456 C C . MET A 1 195 ? -10.078 5.898 12.631 1.00 81.88 195 MET A C 1
ATOM 1458 O O . MET A 1 195 ? -10.152 5.347 13.729 1.00 81.88 195 MET A O 1
ATOM 1462 N N . GLU A 1 196 ? -11.125 6.540 12.110 1.00 83.00 196 GLU A N 1
ATOM 1463 C CA . GLU A 1 196 ? -12.452 6.604 12.732 1.00 83.00 196 GLU A CA 1
ATOM 1464 C C . GLU A 1 196 ? -13.027 5.213 13.056 1.00 83.00 196 GLU A C 1
ATOM 1466 O O . GLU A 1 196 ? -13.680 5.043 14.087 1.00 83.00 196 GLU A O 1
ATOM 1471 N N . TYR A 1 197 ? -12.721 4.191 12.245 1.00 80.62 197 TYR A N 1
ATOM 1472 C CA . TYR A 1 197 ? -13.148 2.818 12.523 1.00 80.62 197 TYR A CA 1
ATOM 1473 C C . TYR A 1 197 ? -12.566 2.298 13.839 1.00 80.62 197 TYR A C 1
ATOM 1475 O O . TYR A 1 197 ? -13.288 1.665 14.612 1.00 80.62 197 TYR A O 1
ATOM 1483 N N . VAL A 1 198 ? -11.305 2.624 14.137 1.00 81.94 198 VAL A N 1
ATOM 1484 C CA . VAL A 1 198 ? -10.662 2.291 15.416 1.00 81.94 198 VAL A CA 1
ATOM 1485 C C . VAL A 1 198 ? -11.276 3.128 16.541 1.00 81.94 198 VAL A C 1
ATOM 1487 O O . VAL A 1 198 ? -11.635 2.591 17.591 1.00 81.94 198 VAL A O 1
ATOM 1490 N N . PHE A 1 199 ? -11.488 4.430 16.308 1.00 84.75 199 PHE A N 1
ATOM 1491 C CA . PHE A 1 199 ? -11.994 5.329 17.345 1.00 84.75 199 PHE A CA 1
ATOM 1492 C C . PHE A 1 199 ? -13.456 5.092 17.747 1.00 84.75 199 PHE A C 1
ATOM 1494 O O . PHE A 1 199 ? -13.824 5.355 18.893 1.00 84.75 199 PHE A O 1
ATOM 1501 N N . SER A 1 200 ? -14.276 4.532 16.857 1.00 87.19 200 SER A N 1
ATOM 1502 C CA . SER A 1 200 ? -15.703 4.266 17.093 1.00 87.19 200 SER A CA 1
ATOM 1503 C C . SER A 1 200 ? -15.995 3.394 18.328 1.00 87.19 200 SER A C 1
ATOM 1505 O O . SER A 1 200 ? -17.072 3.492 18.924 1.00 87.19 200 SER A O 1
ATOM 1507 N N . ARG A 1 201 ? -15.038 2.553 18.749 1.00 75.88 201 ARG A N 1
ATOM 1508 C CA . ARG A 1 201 ? -15.195 1.602 19.862 1.00 75.88 201 ARG A CA 1
ATOM 1509 C C . ARG A 1 201 ? -14.713 2.130 21.214 1.00 75.88 201 ARG A C 1
ATOM 1511 O O . ARG A 1 201 ? -15.238 1.686 22.239 1.00 75.88 201 ARG A O 1
ATOM 1518 N N . PHE A 1 202 ? -13.804 3.108 21.253 1.00 87.94 202 PHE A N 1
ATOM 1519 C CA . PHE A 1 202 ? -13.300 3.640 22.527 1.00 87.94 202 PHE A CA 1
ATOM 1520 C C . PHE A 1 202 ? -14.377 4.263 23.421 1.00 87.94 202 PHE A C 1
ATOM 1522 O O . PHE A 1 202 ? -14.325 4.013 24.620 1.00 87.94 202 PHE A O 1
ATOM 1529 N N . PRO A 1 203 ? -15.403 4.986 22.929 1.00 87.38 203 PRO A N 1
ATOM 1530 C CA . PRO A 1 203 ? -16.425 5.554 23.809 1.00 87.38 203 PRO A CA 1
ATOM 1531 C C . PRO A 1 203 ? -17.220 4.505 24.593 1.00 87.38 203 PRO A C 1
ATOM 1533 O O . PRO A 1 203 ? -17.724 4.796 25.678 1.00 87.38 203 PRO A O 1
ATOM 1536 N N . ARG A 1 204 ? -17.390 3.293 24.049 1.00 87.00 204 ARG A N 1
ATOM 1537 C CA . ARG A 1 204 ? -17.988 2.176 24.798 1.00 87.00 204 ARG A CA 1
ATOM 1538 C C . ARG A 1 204 ? -16.991 1.596 25.785 1.00 87.00 204 ARG A C 1
ATOM 1540 O O . ARG A 1 204 ? -17.301 1.529 26.965 1.00 87.00 204 ARG A O 1
ATOM 1547 N N . LEU A 1 205 ? -15.784 1.294 25.317 1.00 88.62 205 LEU A N 1
ATOM 1548 C CA . LEU A 1 205 ? -14.725 0.701 26.131 1.00 88.62 205 LEU A CA 1
ATOM 1549 C C . LEU A 1 205 ? -14.402 1.571 27.362 1.00 88.62 205 LEU A C 1
ATOM 1551 O O . LEU A 1 205 ? -14.354 1.079 28.484 1.00 88.62 205 LEU A O 1
ATOM 1555 N N . VAL A 1 206 ? -14.319 2.890 27.178 1.00 89.69 206 VAL A N 1
ATOM 1556 C CA . VAL A 1 206 ? -14.112 3.878 28.245 1.00 89.69 206 VAL A CA 1
ATOM 1557 C C . VAL A 1 206 ? -15.293 3.913 29.225 1.00 89.69 206 VAL A C 1
ATOM 1559 O O . VAL A 1 206 ? -15.066 3.956 30.433 1.00 89.69 206 VAL A O 1
ATOM 1562 N N . ARG A 1 207 ? -16.548 3.825 28.754 1.00 89.62 207 ARG A N 1
ATOM 1563 C CA . ARG A 1 207 ? -17.729 3.740 29.640 1.00 89.62 207 ARG A CA 1
ATOM 1564 C C . ARG A 1 207 ? -17.785 2.442 30.436 1.00 89.62 207 ARG A C 1
ATOM 1566 O O . ARG A 1 207 ? -18.152 2.484 31.611 1.00 89.62 207 ARG A O 1
ATOM 1573 N N . ASP A 1 208 ? -17.418 1.320 29.832 1.00 87.81 208 ASP A N 1
ATOM 1574 C CA . ASP A 1 208 ? -17.433 0.014 30.492 1.00 87.81 208 ASP A CA 1
ATOM 1575 C C . ASP A 1 208 ? -16.339 -0.065 31.562 1.00 87.81 208 ASP A C 1
ATOM 1577 O O . ASP A 1 208 ? -16.604 -0.485 32.690 1.00 87.81 208 ASP A O 1
ATOM 1581 N N . LEU A 1 209 ? -15.137 0.441 31.262 1.00 88.31 209 LEU A N 1
ATOM 1582 C CA . LEU A 1 209 ? -14.063 0.592 32.246 1.00 88.31 209 LEU A CA 1
ATOM 1583 C C . LEU A 1 209 ? -14.448 1.550 33.376 1.00 88.31 209 LEU A C 1
ATOM 1585 O O . LEU A 1 209 ? -14.230 1.237 34.546 1.00 88.31 209 LEU A O 1
ATOM 1589 N N . ALA A 1 210 ? -15.064 2.689 33.058 1.00 87.75 210 ALA A N 1
ATOM 1590 C CA . ALA A 1 210 ? -15.527 3.626 34.075 1.00 87.75 210 ALA A CA 1
ATOM 1591 C C . ALA A 1 210 ? -16.605 3.005 34.976 1.00 87.75 210 ALA A C 1
ATOM 1593 O O . ALA A 1 210 ? -16.539 3.152 36.195 1.00 87.75 210 ALA A O 1
ATOM 1594 N N . SER A 1 211 ? -17.527 2.230 34.400 1.00 88.19 211 SER A N 1
ATOM 1595 C CA . SER A 1 211 ? -18.558 1.503 35.147 1.00 88.19 211 SER A CA 1
ATOM 1596 C C . SER A 1 211 ? -17.955 0.428 36.057 1.00 88.19 211 SER A C 1
ATOM 1598 O O . SER A 1 211 ? -18.297 0.384 37.238 1.00 88.19 211 SER A O 1
ATOM 1600 N N . LYS A 1 212 ? -17.006 -0.382 35.558 1.00 86.62 212 LYS A N 1
ATOM 1601 C CA . LYS A 1 212 ? -16.274 -1.384 36.360 1.00 86.62 212 LYS A CA 1
ATOM 1602 C C . LYS A 1 212 ? -15.487 -0.744 37.511 1.00 86.62 212 LYS A C 1
ATOM 1604 O O . LYS A 1 212 ? -15.439 -1.291 38.607 1.00 86.62 212 LYS A O 1
ATOM 1609 N N . LEU A 1 213 ? -14.90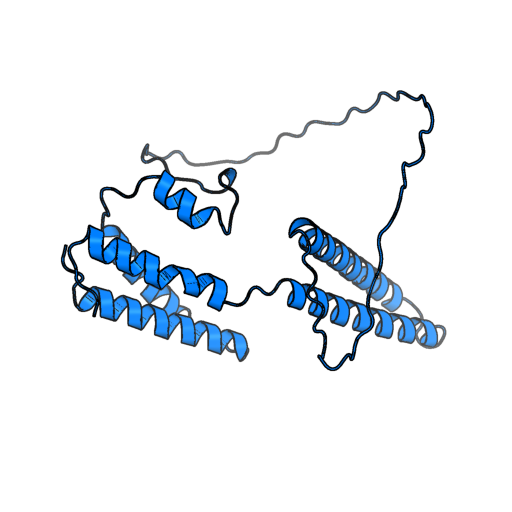3 0.434 37.290 1.00 87.56 213 LEU A N 1
ATOM 1610 C CA . LEU A 1 213 ? -14.113 1.160 38.292 1.00 87.56 213 LEU A CA 1
ATOM 1611 C C . LEU A 1 213 ? -14.956 2.058 39.217 1.00 87.56 213 LEU A C 1
ATOM 1613 O O . LEU A 1 213 ? -14.394 2.730 40.087 1.00 87.56 213 LEU A O 1
ATOM 1617 N N . GLY A 1 214 ? -16.281 2.091 39.040 1.00 83.56 214 GLY A N 1
ATOM 1618 C CA . GLY A 1 214 ? -17.195 2.929 39.822 1.00 83.56 214 GLY A CA 1
ATOM 1619 C C . GLY A 1 214 ? -17.037 4.434 39.571 1.00 83.56 214 GLY A C 1
ATOM 1620 O O . GLY A 1 214 ? -17.416 5.244 40.418 1.00 83.56 214 GLY A O 1
ATOM 1621 N N . LYS A 1 215 ? -16.461 4.832 38.432 1.00 78.44 215 LYS A N 1
ATOM 1622 C CA . LYS A 1 215 ? -16.279 6.230 38.030 1.00 78.44 215 LYS A CA 1
ATOM 1623 C C . LYS A 1 215 ? -17.385 6.682 37.082 1.00 78.44 215 LYS A C 1
ATOM 1625 O O . LYS A 1 215 ? -17.677 6.020 36.094 1.00 78.44 215 LYS A O 1
ATOM 1630 N N . ARG A 1 216 ? -17.974 7.852 37.347 1.00 73.69 216 ARG A N 1
ATOM 1631 C CA . ARG A 1 216 ? -18.868 8.525 36.393 1.00 73.69 216 ARG A CA 1
ATOM 1632 C C . ARG A 1 216 ? -18.046 9.373 35.429 1.00 73.69 216 ARG A C 1
ATOM 1634 O O . ARG A 1 216 ? -17.311 10.252 35.867 1.00 73.69 216 ARG A O 1
ATOM 1641 N N . LEU A 1 217 ? -18.185 9.089 34.138 1.00 66.19 217 LEU A N 1
ATOM 1642 C CA . LEU A 1 217 ? -17.724 9.960 33.058 1.00 66.19 217 LEU A CA 1
ATOM 1643 C C . LEU A 1 217 ? -18.808 11.011 32.800 1.00 66.19 217 LEU A C 1
ATOM 1645 O O . LEU A 1 217 ? -19.983 10.643 32.719 1.00 66.19 217 LEU A O 1
ATOM 1649 N N . ASN A 1 218 ? -18.409 12.280 32.703 1.00 54.62 218 ASN A N 1
ATOM 1650 C CA . ASN A 1 218 ? -19.264 13.376 32.237 1.00 54.62 218 ASN A CA 1
ATOM 1651 C C . ASN A 1 218 ? -19.164 13.510 30.719 1.00 54.62 218 ASN A C 1
ATOM 1653 O O . ASN A 1 218 ? -18.033 13.351 30.206 1.00 54.62 218 ASN A O 1
#

Sequence (218 aa):
MQLSTDII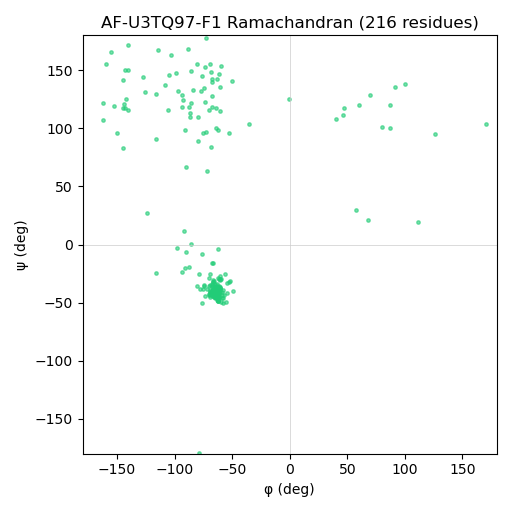NLFLETKDIMQEQLDAYKTAQEPNAESFNYICEALRQLALEATIDGVGKDDIVAVLCFVIDEAQIQFPQDDAPAAVAAAPVAEVEAEAPVQQTATVTDITPAVKCESKRAAAPAKSSESSSIRVAVEKVDQLINLVGELVITQSMLAQCSGALDPVAHGDLLNSMGQLERNARDLQESVMSIRMMPMEYVFSRFPRLVRDLASKLGKRLN